Protein 1ZSW (pdb70)

CATH classification: 3.10.180.10 (+1 more: 3.10.180.10)

Foldseek 3Di:
DPDDCVPPDDQEPDPDFFPFFFEFEFEAQALLQVCCCVCALQQWDFQAWAADPVDLLWIKTWTAALFSFGQGIYIYTHDNPWDAKDDDALAFAEWEWEWADPVLVVVSVVSCVVVVWAKDPFDDDPRFTWIWTAGPRGAIYMYGHDNPDADVPFDHDPPTPDDRNNHGGGTFETEHEFQDPPQVVCCCCHQQNWAWPQDDPAWTKTHSDPPGRRHIYIYGYGDDDHMDDTHNGIQEIETEDADPVVQVVSVVSCVVVVWDKQPWDCPPQWIWIWTATPRRHIYIYTYSGDGSPPVHHSVCRNPDYDDDVVCVVCCVVSVVSDDDRDHD

Sequence (328 aa):
VDLGTENLYFQSNAMMYEEIKGHHHISMVTKNANEENNHFYKNVLGLRRVKMTVNQDDPSMYHLFFYGDKTGSPGTEELLSFFEIPLVGRTYRGTNAITRRIGLLVPSEEDDSLHYWKEERFEEKFDVKHSEMMTTTYANRPALQQFEDAEGLRLVLLVSNGEKVEHWETWEKSEVPAKHQIQGMGSVELTVRRRLDKMASTLTEIFGYTEVSRRNDQQEAIFQSIIKGEAFGEIVVKYLDGPTEKPGRGSIHHLAIRVKKNDAELAYWEEQVKQRRGFHHSSGIIDRFFYFKSLYFRESNGILFEIATDGPGFTVDGDVEHLGEKLDLPPFLEDQRAEIEANLAPIEEK

B-factor: mean 29.33, std 10.02, range [12.34, 70.83]

Radius of gyration: 19.53 Å; Cα contacts (8 Å, |Δi|>4): 822; chains: 1; bounding box: 59×55×46 Å

Organism: Bacillus cereus (strain ATCC 14579 / DSM 31 / CCUG 7414 / JCM 2152 / NBRC 15305 / NCIMB 9373 / NCTC 2599 / NRRL B-3711) (NCBI:txid226900)

Structure (mmCIF, N/CA/C/O backbone):
data_1ZSW
#
_entry.id   1ZSW
#
_cell.length_a   72.509
_cell.length_b   61.152
_cell.length_c   96.423
_cell.angle_alpha   90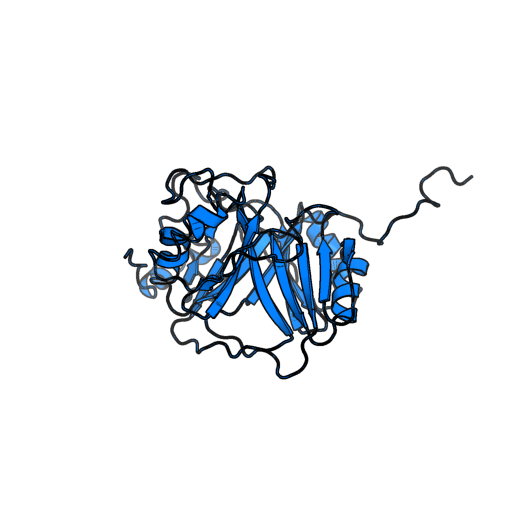.00
_cell.angle_beta   110.91
_cell.angle_gamma   90.00
#
_symmetry.space_group_name_H-M   'C 1 2 1'
#
loop_
_entity.id
_entity.type
_entity.pdbx_description
1 polymer 'Glyoxalase family protein'
2 non-polymer 'ZINC ION'
3 non-polymer BETA-MERCAPTOETHANOL
4 water water
#
loop_
_atom_site.group_PDB
_atom_site.id
_atom_site.type_symbol
_atom_site.label_atom_id
_atom_site.label_alt_id
_atom_site.label_comp_id
_atom_site.label_asym_id
_atom_site.label_entity_id
_atom_site.label_seq_id
_atom_site.pdbx_PDB_ins_code
_atom_site.Cartn_x
_atom_site.Cartn_y
_atom_site.Cartn_z
_atom_site.occupancy
_atom_site.B_iso_or_equiv
_atom_site.auth_seq_id
_atom_site.auth_comp_id
_atom_site.auth_asym_id
_atom_site.auth_atom_id
_atom_site.pdbx_PDB_model_num
ATOM 1 N N . VAL A 1 11 ? 26.837 10.417 41.901 1.00 54.31 -13 VAL A N 1
ATOM 2 C CA . VAL A 1 11 ? 27.496 11.472 41.077 1.00 54.74 -13 VAL A CA 1
ATOM 3 C C . VAL A 1 11 ? 26.450 12.420 40.487 1.00 54.26 -13 VAL A C 1
ATOM 4 O O . VAL A 1 11 ? 25.387 11.980 40.030 1.00 54.25 -13 VAL A O 1
ATOM 8 N N . ASP A 1 12 ? 26.764 13.716 40.504 1.00 54.12 -12 ASP A N 1
ATOM 9 C CA . ASP A 1 12 ? 25.927 14.725 39.854 1.00 54.16 -12 ASP A CA 1
ATOM 10 C C . ASP A 1 12 ? 26.154 14.722 38.347 1.00 53.21 -12 ASP A C 1
ATOM 11 O O . ASP A 1 12 ? 27.137 15.280 37.858 1.00 52.39 -12 ASP A O 1
ATOM 16 N N . LEU A 1 13 ? 25.218 14.109 37.625 1.00 52.70 -11 LEU A N 1
ATOM 17 C CA . LEU A 1 13 ? 25.356 13.859 36.189 1.00 53.25 -11 LEU A CA 1
ATOM 18 C C . LEU A 1 13 ? 24.527 14.786 35.313 1.00 53.58 -11 LEU A C 1
ATOM 19 O O . LEU A 1 13 ? 24.754 14.848 34.099 1.00 54.79 -11 LEU A O 1
ATOM 24 N N . GLY A 1 14 ? 23.567 15.481 35.921 1.00 53.21 -10 GLY A N 1
ATOM 25 C CA . GLY A 1 14 ? 22.609 16.292 35.181 1.00 52.61 -10 GLY A CA 1
ATOM 26 C C . GLY A 1 14 ? 22.919 17.775 35.138 1.00 53.13 -10 GLY A C 1
ATOM 27 O O . GLY A 1 14 ? 24.065 18.180 34.892 1.00 53.22 -10 GLY A O 1
ATOM 28 N N . THR A 1 15 ? 21.885 18.578 35.389 1.00 52.52 -9 THR A N 1
ATOM 29 C CA . THR A 1 15 ? 21.943 20.035 35.252 1.00 52.20 -9 THR A CA 1
ATOM 30 C C . THR A 1 15 ? 21.975 20.738 36.611 1.00 51.95 -9 THR A C 1
ATOM 31 O O . THR A 1 15 ? 21.619 21.921 36.720 1.00 51.37 -9 THR A O 1
ATOM 35 N N . GLU A 1 16 ? 22.409 20.009 37.638 1.00 50.93 -8 GLU A N 1
ATOM 36 C CA . GLU A 1 16 ? 22.462 20.536 39.004 1.00 49.72 -8 GLU A CA 1
ATOM 37 C C . GLU A 1 16 ? 23.229 21.865 39.079 1.00 47.84 -8 GLU A C 1
ATOM 38 O O . GLU A 1 16 ? 22.740 22.850 39.654 1.00 47.06 -8 GLU A O 1
ATOM 44 N N . ASN A 1 17 ? 24.417 21.898 38.480 1.00 44.48 -7 ASN A N 1
ATOM 45 C CA . ASN A 1 17 ? 25.308 23.044 38.654 1.00 41.96 -7 ASN A CA 1
ATOM 46 C C . ASN A 1 17 ? 25.185 24.116 37.578 1.00 37.77 -7 ASN A C 1
ATOM 47 O O . ASN A 1 17 ? 25.994 25.041 37.546 1.00 38.09 -7 ASN A O 1
ATOM 52 N N . LEU A 1 18 ? 24.186 24.018 36.701 1.00 34.09 -6 LEU A N 1
ATOM 53 C CA . LEU A 1 18 ? 24.111 25.002 35.597 1.00 30.59 -6 LEU A CA 1
ATOM 54 C C . LEU A 1 18 ? 23.503 26.325 36.036 1.00 30.58 -6 LEU A C 1
ATOM 55 O O . LEU A 1 18 ? 22.585 26.341 36.879 1.00 29.83 -6 LEU A O 1
ATOM 60 N N . TYR A 1 19 ? 23.994 27.407 35.442 1.00 28.24 -5 TYR A N 1
ATOM 61 C CA . TYR A 1 19 ? 23.500 28.765 35.697 1.00 30.08 -5 TYR A CA 1
ATOM 62 C C . TYR A 1 19 ? 22.309 29.122 34.812 1.00 29.97 -5 TYR A C 1
ATOM 63 O O . TYR A 1 19 ? 22.411 29.062 33.597 1.00 30.89 -5 TYR A O 1
ATOM 72 N N . PHE A 1 20 ? 21.213 29.535 35.456 1.00 32.49 -4 PHE A N 1
ATOM 73 C CA . PHE A 1 20 ? 20.055 30.178 34.799 1.00 33.58 -4 PHE A CA 1
ATOM 74 C C . PHE A 1 20 ? 19.856 31.574 35.444 1.00 34.14 -4 PHE A C 1
ATOM 75 O O . PHE A 1 20 ? 20.126 31.769 36.651 1.00 35.97 -4 PHE A O 1
ATOM 83 N N . GLN A 1 21 ? 19.333 32.538 34.686 1.00 37.13 -3 GLN A N 1
ATOM 84 C CA . GLN A 1 21 ? 19.135 33.908 35.216 1.00 36.16 -3 GLN A CA 1
ATOM 85 C C . GLN A 1 21 ? 17.942 34.060 36.150 1.00 36.01 -3 GLN A C 1
ATOM 86 O O . GLN A 1 21 ? 17.944 34.923 37.048 1.00 37.53 -3 GLN A O 1
ATOM 92 N N . SER A 1 22 ? 16.910 33.259 35.921 1.00 35.07 -2 SER A N 1
ATOM 93 C CA . SER A 1 22 ? 15.741 33.278 36.780 1.00 35.28 -2 SER A CA 1
ATOM 94 C C . SER A 1 22 ? 15.305 31.849 36.954 1.00 33.87 -2 SER A C 1
ATOM 95 O O . SER A 1 22 ? 15.771 30.941 36.239 1.00 33.05 -2 SER A O 1
ATOM 98 N N . ASN A 1 23 ? 14.397 31.662 37.890 1.00 32.72 -1 ASN A N 1
ATOM 99 C CA . ASN A 1 23 ? 13.772 30.387 38.080 1.00 34.86 -1 ASN A CA 1
ATOM 100 C C . ASN A 1 23 ? 12.650 30.155 37.085 1.00 31.11 -1 ASN A C 1
ATOM 101 O O . ASN A 1 23 ? 12.012 29.118 37.136 1.00 32.61 -1 ASN A O 1
ATOM 106 N N . ALA A 1 24 ? 12.445 31.073 36.137 1.00 29.73 0 ALA A N 1
ATOM 107 C CA . ALA A 1 24 ? 11.334 30.901 35.179 1.00 27.22 0 ALA A CA 1
ATOM 108 C C . ALA A 1 24 ? 11.432 29.609 34.395 1.00 28.70 0 ALA A C 1
ATOM 109 O O . ALA A 1 24 ? 12.479 29.325 33.803 1.00 29.96 0 ALA A O 1
ATOM 111 N N A MET A 1 25 ? 10.345 28.845 34.375 0.60 27.19 1 MET A N 1
ATOM 112 N N B MET A 1 25 ? 10.357 28.830 34.368 0.40 27.09 1 MET A N 1
ATOM 113 C CA A MET A 1 25 ? 10.309 27.534 33.727 0.60 28.40 1 MET A CA 1
ATOM 114 C CA B MET A 1 25 ? 10.398 27.528 33.700 0.40 26.64 1 MET A CA 1
ATOM 115 C C A MET A 1 25 ? 10.095 27.638 32.214 0.60 26.09 1 MET A C 1
ATOM 116 C C B MET A 1 25 ? 9.918 27.561 32.242 0.40 25.72 1 MET A C 1
ATOM 117 O O A MET A 1 25 ? 10.470 26.734 31.457 0.60 25.96 1 MET A O 1
ATOM 118 O O B MET A 1 25 ? 9.957 26.530 31.547 0.40 25.49 1 MET A O 1
ATOM 127 N N . TYR A 1 26 ? 9.473 28.740 31.785 1.00 23.36 2 TYR A N 1
ATOM 128 C CA . TYR A 1 26 ? 9.079 28.926 30.391 1.00 23.77 2 TYR A CA 1
ATOM 129 C C . TYR A 1 26 ? 9.448 30.304 29.921 1.00 22.46 2 TYR A C 1
ATOM 130 O O . TYR A 1 26 ? 9.529 31.244 30.733 1.00 23.46 2 TYR A O 1
ATOM 139 N N A GLU A 1 27 ? 9.687 30.435 28.615 0.70 22.80 3 GLU A N 1
ATOM 140 N N B GLU A 1 27 ? 9.665 30.425 28.613 0.30 22.78 3 GLU A N 1
ATOM 141 C CA A GLU A 1 27 ? 9.948 31.743 28.003 0.70 23.17 3 GLU A CA 1
ATOM 142 C CA B GLU A 1 27 ? 9.925 31.708 27.969 0.30 22.82 3 GLU A CA 1
ATOM 143 C C A GLU A 1 27 ? 8.619 32.457 27.832 0.70 21.29 3 GLU A C 1
ATOM 144 C C B GLU A 1 27 ? 8.614 32.446 27.738 0.30 21.74 3 GLU A C 1
ATOM 145 O O A GLU A 1 27 ? 7.555 31.828 27.810 0.70 22.27 3 GLU A O 1
ATOM 146 O O B GLU A 1 27 ? 7.557 31.824 27.578 0.30 22.12 3 GLU A O 1
ATOM 157 N N . ILE A 1 28 ? 8.683 33.771 27.714 1.00 22.41 4 ILE A N 1
ATOM 158 C CA . ILE A 1 28 ? 7.532 34.587 27.334 1.00 19.79 4 ILE A CA 1
ATOM 159 C C . ILE A 1 28 ? 7.873 35.180 25.981 1.00 20.24 4 ILE A C 1
ATOM 160 O O . ILE A 1 28 ? 8.798 35.983 25.873 1.00 18.89 4 ILE A O 1
ATOM 165 N N . LYS A 1 29 ? 7.119 34.823 24.950 1.00 18.44 5 LYS A N 1
ATOM 166 C CA . LYS A 1 29 ? 7.483 35.225 23.588 1.00 18.58 5 LYS A CA 1
ATOM 167 C C . LYS A 1 29 ? 7.351 36.699 23.282 1.00 19.34 5 LYS A C 1
ATOM 168 O O . LYS A 1 29 ? 8.007 37.185 22.370 1.00 22.49 5 LYS A O 1
ATOM 174 N N . GLY A 1 30 ? 6.490 37.396 24.010 1.00 17.86 6 GLY A N 1
ATOM 175 C CA . GLY A 1 30 ? 6.222 38.798 23.669 1.00 18.67 6 GLY A CA 1
ATOM 176 C C . GLY A 1 30 ? 4.882 39.264 24.223 1.00 17.30 6 GLY A C 1
ATOM 177 O O . GLY A 1 30 ? 4.172 38.524 24.920 1.00 19.78 6 GLY A O 1
ATOM 178 N N . HIS A 1 31 ? 4.561 40.502 23.904 1.00 16.03 7 HIS A N 1
ATOM 179 C CA . HIS A 1 31 ? 3.230 41.034 24.212 1.00 15.66 7 HIS A CA 1
ATOM 180 C C . HIS A 1 31 ? 2.162 40.275 23.438 1.00 15.61 7 HIS A C 1
ATOM 181 O O . HIS A 1 31 ? 2.358 39.876 22.273 1.00 14.91 7 HIS A O 1
ATOM 188 N N . HIS A 1 32 ? 0.983 40.183 24.066 1.00 14.88 8 HIS A N 1
ATOM 189 C CA . HIS A 1 32 ? -0.199 39.544 23.443 1.00 16.31 8 HIS A CA 1
ATOM 190 C C . HIS A 1 32 ? -1.143 40.591 22.863 1.00 17.40 8 HIS A C 1
ATOM 191 O O . HIS A 1 32 ? -1.476 40.559 21.680 1.00 17.92 8 HIS A O 1
ATOM 198 N N . HIS A 1 33 ? -1.560 41.534 23.703 1.00 16.06 9 HIS A N 1
ATOM 199 C CA . HIS A 1 33 ? -2.386 42.648 23.251 1.00 16.24 9 HIS A CA 1
ATOM 200 C C . HIS A 1 33 ? -2.324 43.719 24.279 1.00 15.13 9 HIS A C 1
ATOM 201 O O . HIS A 1 33 ? -1.742 43.514 25.361 1.00 15.37 9 HIS A O 1
ATOM 208 N N . ILE A 1 34 ? -2.910 44.869 23.952 1.00 15.05 10 ILE A N 1
ATOM 209 C CA . ILE A 1 34 ? -2.971 45.971 24.914 1.00 13.97 10 ILE A CA 1
ATOM 210 C C . ILE A 1 34 ? -4.339 46.601 24.751 1.00 14.08 10 ILE A C 1
ATOM 211 O O . ILE A 1 34 ? -4.818 46.675 23.619 1.00 15.82 10 ILE A O 1
ATOM 216 N N . SER A 1 35 ? -4.960 46.952 25.866 1.00 14.40 11 SER A N 1
ATOM 217 C CA . SER A 1 35 ? -6.367 47.404 25.872 1.00 16.01 11 SER A CA 1
ATOM 218 C C . SER A 1 35 ? -6.508 48.780 26.488 1.00 14.37 11 SER A C 1
ATOM 219 O O . SER A 1 35 ? -5.876 49.033 27.494 1.00 14.81 11 SER A O 1
ATOM 222 N N . MET A 1 36 ? -7.393 49.588 25.891 1.00 14.92 12 MET A N 1
ATOM 223 C CA . MET A 1 36 ? -7.523 51.042 26.146 1.00 15.35 12 MET A CA 1
ATOM 224 C C . MET A 1 36 ? -8.984 51.418 26.247 1.00 18.65 12 MET A C 1
ATOM 225 O O . MET A 1 36 ? -9.886 50.627 25.952 1.00 17.68 12 MET A O 1
ATOM 230 N N . VAL A 1 37 ? -9.228 52.644 26.703 1.00 18.00 13 VAL A N 1
ATOM 231 C CA . VAL A 1 37 ? -10.569 53.207 26.773 1.00 17.69 13 VAL A CA 1
ATOM 232 C C . VAL A 1 37 ? -10.691 54.341 25.765 1.00 19.97 13 VAL A C 1
ATOM 233 O O . VAL A 1 37 ? -9.812 55.211 25.708 1.00 20.66 13 VAL A O 1
ATOM 237 N N . THR A 1 38 ? -11.776 54.300 24.976 1.00 19.22 14 THR A N 1
ATOM 238 C CA . THR A 1 38 ? -12.153 55.374 24.026 1.00 20.40 14 THR A CA 1
ATOM 239 C C . THR A 1 38 ? -13.522 55.921 24.401 1.00 19.49 14 THR A C 1
ATOM 240 O O . THR A 1 38 ? -14.363 55.209 24.937 1.00 20.78 14 THR A O 1
ATOM 244 N N . LYS A 1 39 ? -13.735 57.211 24.110 1.00 20.68 15 LYS A N 1
ATOM 245 C CA . LYS A 1 39 ? -15.045 57.809 24.343 1.00 22.19 15 LYS A CA 1
ATOM 246 C C . LYS A 1 39 ? -15.972 57.634 23.138 1.00 24.17 15 LYS A C 1
ATOM 247 O O . LYS A 1 39 ? -17.213 57.731 23.277 1.00 26.08 15 LYS A O 1
ATOM 253 N N . ASN A 1 40 ? -15.402 57.399 21.950 1.00 25.72 16 ASN A N 1
ATOM 254 C CA . ASN A 1 40 ? -16.178 57.473 20.704 1.00 25.13 16 ASN A CA 1
ATOM 255 C C . ASN A 1 40 ? -15.697 56.452 19.698 1.00 25.59 16 ASN A C 1
ATOM 256 O O . ASN A 1 40 ? -14.649 56.616 19.129 1.00 24.05 16 ASN A O 1
ATOM 261 N N . ALA A 1 41 ? -16.473 55.388 19.497 1.00 24.15 17 ALA A N 1
ATOM 262 C CA . ALA A 1 41 ? -16.098 54.313 18.585 1.00 26.53 17 ALA A CA 1
ATOM 263 C C . ALA A 1 41 ? -15.965 54.763 17.139 1.00 26.28 17 ALA A C 1
ATOM 264 O O . ALA A 1 41 ? -15.077 54.284 16.450 1.00 25.50 17 ALA A O 1
ATOM 266 N N . ASN A 1 42 ? -16.840 55.655 16.672 1.00 28.36 18 ASN A N 1
ATOM 267 C CA . ASN A 1 42 ? -16.725 56.148 15.285 1.00 27.76 18 ASN A CA 1
ATOM 268 C C . ASN A 1 42 ? -15.364 56.790 15.011 1.00 26.62 18 ASN A C 1
ATOM 269 O O . ASN A 1 42 ? -14.717 56.476 14.014 1.00 27.48 18 ASN A O 1
ATOM 274 N N A GLU A 1 43 ? -14.909 57.650 15.919 0.70 24.92 19 GLU A N 1
ATOM 275 N N B GLU A 1 43 ? -14.948 57.693 15.895 0.30 25.14 19 GLU A N 1
ATOM 276 C CA A GLU A 1 43 ? -13.630 58.351 15.749 0.70 25.30 19 GLU A CA 1
ATOM 277 C CA B GLU A 1 43 ? -13.651 58.345 15.777 0.30 24.34 19 GLU A CA 1
ATOM 278 C C A GLU A 1 43 ? -12.455 57.391 15.974 0.70 23.35 19 GLU A C 1
ATOM 279 C C B GLU A 1 43 ? -12.553 57.284 15.869 0.30 22.89 19 GLU A C 1
ATOM 280 O O A GLU A 1 43 ? -11.418 57.488 15.316 0.70 23.86 19 GLU A O 1
ATOM 281 O O B GLU A 1 43 ? -11.680 57.197 15.015 0.30 21.18 19 GLU A O 1
ATOM 292 N N . ASN A 1 44 ? -12.653 56.446 16.893 1.00 23.13 20 ASN A N 1
ATOM 293 C CA . ASN A 1 44 ? -11.630 55.450 17.193 1.00 21.92 20 ASN A CA 1
ATOM 294 C C . ASN A 1 44 ? -11.404 54.534 16.001 1.00 21.60 20 ASN A C 1
ATOM 295 O O . ASN A 1 44 ? -10.279 54.323 15.567 1.00 20.94 20 ASN A O 1
ATOM 300 N N . ASN A 1 45 ? -12.508 54.058 15.418 1.00 22.69 21 ASN A N 1
ATOM 301 C CA . ASN A 1 45 ? -12.460 53.253 14.212 1.00 23.41 21 ASN A CA 1
ATOM 302 C C . ASN A 1 45 ? -11.788 53.995 13.055 1.00 22.36 21 ASN A C 1
ATOM 303 O O . ASN A 1 45 ? -10.951 53.427 12.382 1.00 21.81 21 ASN A O 1
ATOM 308 N N . HIS A 1 46 ? -12.124 55.270 12.872 1.00 23.22 22 HIS A N 1
ATOM 309 C CA . HIS A 1 46 ? -11.517 56.001 11.793 1.00 25.95 22 HIS A CA 1
ATOM 310 C C . HIS A 1 46 ? -9.998 56.061 12.001 1.00 24.29 22 HIS A C 1
ATOM 311 O O . HIS A 1 46 ? -9.224 55.793 11.088 1.00 24.83 22 HIS A O 1
ATOM 318 N N . PHE A 1 47 ? -9.557 56.349 13.218 1.00 21.83 23 PHE A N 1
ATOM 319 C CA . PHE A 1 47 ? -8.129 56.490 13.427 1.00 21.51 23 PHE A CA 1
ATOM 320 C C . PHE A 1 47 ? -7.344 55.206 13.260 1.00 21.20 23 PHE A C 1
ATOM 321 O O . PHE A 1 47 ? -6.320 55.178 12.540 1.00 21.27 23 PHE A O 1
ATOM 329 N N . TYR A 1 48 ? -7.809 54.122 13.908 1.00 19.77 24 TYR A N 1
ATOM 330 C CA . TYR A 1 48 ? -6.987 52.891 13.927 1.00 18.40 24 TYR A CA 1
ATOM 331 C C . TYR A 1 48 ? -7.068 52.099 12.628 1.00 18.49 24 TYR A C 1
ATOM 332 O O . TYR A 1 48 ? -6.108 51.462 12.219 1.00 19.16 24 TYR A O 1
ATOM 341 N N . LYS A 1 49 ? -8.209 52.177 11.961 1.00 20.45 25 LYS A N 1
ATOM 342 C CA . LYS A 1 49 ? -8.393 51.470 10.696 1.00 22.26 25 LYS A CA 1
ATOM 343 C C . LYS A 1 49 ? -8.024 52.357 9.519 1.00 23.36 25 LYS A C 1
ATOM 344 O O . LYS A 1 49 ? -7.154 52.012 8.749 1.00 24.12 25 LYS A O 1
ATOM 350 N N . ASN A 1 50 ? -8.647 53.519 9.399 1.00 23.27 26 ASN A N 1
ATOM 351 C CA . ASN A 1 50 ? -8.397 54.341 8.200 1.00 27.25 26 ASN A CA 1
ATOM 352 C C . ASN A 1 50 ? -7.058 55.065 8.202 1.00 27.62 26 ASN A C 1
ATOM 353 O O . ASN A 1 50 ? -6.369 55.077 7.186 1.00 31.36 26 ASN A O 1
ATOM 358 N N . VAL A 1 51 ? -6.664 55.627 9.342 1.00 24.48 27 VAL A N 1
ATOM 359 C CA . VAL A 1 51 ? -5.412 56.407 9.372 1.00 24.53 27 VAL A CA 1
ATOM 360 C C . VAL A 1 51 ? -4.232 55.477 9.579 1.00 23.67 27 VAL A C 1
ATOM 361 O O . VAL A 1 51 ? -3.269 55.481 8.819 1.00 23.76 27 VAL A O 1
ATOM 365 N N . LEU A 1 52 ? -4.300 54.628 10.604 1.00 21.70 28 LEU A N 1
ATOM 366 C CA . LEU A 1 52 ? -3.185 53.720 10.882 1.00 20.69 28 LEU A CA 1
ATOM 367 C C . LEU A 1 52 ? -3.132 52.450 10.009 1.00 19.00 28 LEU A C 1
ATOM 368 O O . LEU A 1 52 ? -2.127 51.719 9.973 1.00 19.61 28 LEU A O 1
ATOM 373 N N . GLY A 1 53 ? -4.243 52.189 9.313 1.00 21.95 29 GLY A N 1
ATOM 374 C CA . GLY A 1 53 ? -4.269 51.105 8.345 1.00 21.12 29 GLY A CA 1
ATOM 375 C C . GLY A 1 53 ? -4.421 49.703 8.906 1.00 19.53 29 GLY A C 1
ATOM 376 O O . GLY A 1 53 ? -4.157 48.742 8.193 1.00 22.82 29 GLY A O 1
ATOM 377 N N . LEU A 1 54 ? -4.735 49.585 10.209 1.00 19.23 30 LEU A N 1
ATOM 378 C CA . LEU A 1 54 ? -4.842 48.277 10.857 1.00 17.10 30 LEU A CA 1
ATOM 379 C C . LEU A 1 54 ? -6.181 47.670 10.445 1.00 19.35 30 LEU A C 1
ATOM 380 O O . LEU A 1 54 ? -7.103 48.409 10.064 1.00 22.13 30 LEU A O 1
ATOM 385 N N . ARG A 1 55 ? -6.260 46.339 10.532 1.00 17.42 31 ARG A N 1
ATOM 386 C CA . ARG A 1 55 ? -7.560 45.680 10.298 1.00 18.09 31 ARG A CA 1
ATOM 387 C C . ARG A 1 55 ? -8.416 45.706 11.546 1.00 20.40 31 ARG A C 1
ATOM 388 O O . ARG A 1 55 ? -7.902 45.430 12.624 1.00 20.16 31 ARG A O 1
ATOM 396 N N . ARG A 1 56 ? -9.712 46.011 11.411 1.00 20.13 32 ARG A N 1
ATOM 397 C CA . ARG A 1 56 ? -10.605 45.809 12.552 1.00 19.56 32 ARG A CA 1
ATOM 398 C C . ARG A 1 56 ? -10.919 44.341 12.573 1.00 23.14 32 ARG A C 1
ATOM 399 O O . ARG A 1 56 ? -11.670 43.859 11.719 1.00 26.25 32 ARG A O 1
ATOM 407 N N . VAL A 1 57 ? -10.299 43.622 13.499 1.00 23.06 33 VAL A N 1
ATOM 408 C CA . VAL A 1 57 ? -10.357 42.153 13.485 1.00 24.18 33 VAL A CA 1
ATOM 409 C C . VAL A 1 57 ? -11.541 41.630 14.277 1.00 26.11 33 VAL A C 1
ATOM 410 O O . VAL A 1 57 ? -11.911 40.473 14.117 1.00 26.73 33 VAL A O 1
ATOM 414 N N . LYS A 1 58 ? -12.107 42.453 15.157 1.00 23.79 34 LYS A N 1
ATOM 415 C CA . LYS A 1 58 ? -13.272 42.028 15.932 1.00 25.01 34 LYS A CA 1
ATOM 416 C C . LYS A 1 58 ? -14.055 43.209 16.441 1.00 25.50 34 LYS A C 1
ATOM 417 O O . LYS A 1 58 ? -13.500 44.176 16.995 1.00 24.70 34 LYS A O 1
ATOM 423 N N . MET A 1 59 ? -15.354 43.156 16.211 1.00 23.30 35 MET A N 1
ATOM 424 C CA . MET A 1 59 ? -16.275 44.147 16.705 1.00 23.28 35 MET A CA 1
ATOM 425 C C . MET A 1 59 ? -17.177 43.363 17.627 1.00 24.78 35 MET A C 1
ATOM 426 O O . MET A 1 59 ? -17.993 42.557 17.157 1.00 23.90 35 MET A O 1
ATOM 431 N N . THR A 1 60 ? -17.021 43.584 18.924 1.00 22.97 36 THR A N 1
ATOM 432 C CA . THR A 1 60 ? -17.814 42.807 19.927 1.00 24.78 36 THR A CA 1
ATOM 433 C C . THR A 1 60 ? -18.198 43.707 21.090 1.00 25.91 36 THR A C 1
ATOM 434 O O . THR A 1 60 ? -18.255 44.947 20.931 1.00 25.45 36 THR A O 1
ATOM 438 N N . VAL A 1 61 ? -18.534 43.091 22.232 1.00 26.34 37 VAL A N 1
ATOM 439 C CA . VAL A 1 61 ? -18.890 43.815 23.460 1.00 27.20 37 VAL A CA 1
ATOM 440 C C . VAL A 1 61 ? -18.026 43.318 24.603 1.00 27.39 37 VAL A C 1
ATOM 441 O O . VAL A 1 61 ? -17.439 42.229 24.523 1.00 28.50 37 VAL A O 1
ATOM 445 N N . ASN A 1 62 ? -17.888 44.157 25.625 1.00 28.36 38 ASN A N 1
ATOM 446 C CA . ASN A 1 62 ? -17.167 43.816 26.852 1.00 29.02 38 ASN A CA 1
ATOM 447 C C . ASN A 1 62 ? -17.888 42.627 27.457 1.00 31.62 38 ASN A C 1
ATOM 448 O O . ASN A 1 62 ? -19.086 42.710 27.723 1.00 30.03 38 ASN A O 1
ATOM 453 N N . GLN A 1 63 ? -17.171 41.513 27.606 1.00 33.49 39 GLN A N 1
ATOM 454 C CA . GLN A 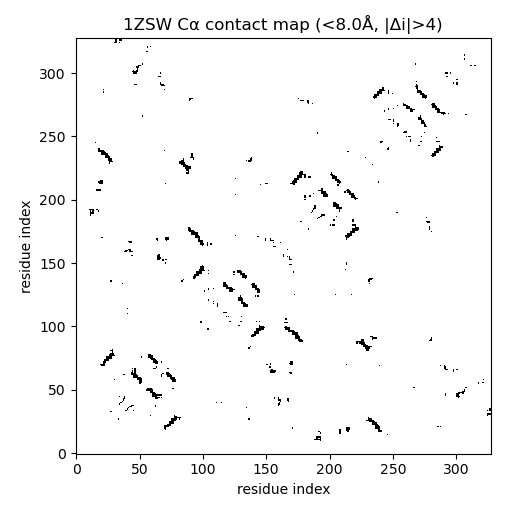1 63 ? -17.797 40.271 28.074 1.00 37.74 39 GLN A CA 1
ATOM 455 C C . GLN A 1 63 ? -18.320 40.429 29.495 1.00 39.37 39 GLN A C 1
ATOM 456 O O . GLN A 1 63 ? -19.260 39.742 29.880 1.00 41.51 39 GLN A O 1
ATOM 462 N N . ASP A 1 64 ? -17.717 41.355 30.245 1.00 39.07 40 ASP A N 1
ATOM 463 C CA . ASP A 1 64 ? -18.115 41.653 31.628 1.00 40.46 40 ASP A CA 1
ATOM 464 C C . ASP A 1 64 ? -19.212 42.734 31.690 1.00 40.50 40 ASP A C 1
ATOM 465 O O . ASP A 1 64 ? -19.739 43.025 32.769 1.00 40.12 40 ASP A O 1
ATOM 470 N N . ASP A 1 65 ? -19.540 43.322 30.534 1.00 39.31 41 ASP A N 1
ATOM 471 C CA . ASP A 1 65 ? -20.575 44.371 30.414 1.00 38.77 41 ASP A CA 1
ATOM 472 C C . ASP A 1 65 ? -21.025 44.530 28.952 1.00 39.43 41 ASP A C 1
ATOM 473 O O . ASP A 1 65 ? -20.513 45.384 28.223 1.00 38.55 41 ASP A O 1
ATOM 478 N N . PRO A 1 66 ? -21.960 43.680 28.506 1.00 39.68 42 PRO A N 1
ATOM 479 C CA . PRO A 1 66 ? -22.477 43.649 27.136 1.00 39.42 42 PRO A CA 1
ATOM 480 C C . PRO A 1 66 ? -23.069 44.955 26.576 1.00 39.35 42 PRO A C 1
ATOM 481 O O . PRO A 1 66 ? -23.449 44.986 25.404 1.00 38.76 42 PRO A O 1
ATOM 485 N N . SER A 1 67 ? -23.134 46.020 27.381 1.00 38.54 43 SER A N 1
ATOM 486 C CA . SER A 1 67 ? -23.648 47.310 26.892 1.00 37.76 43 SER A CA 1
ATOM 487 C C . SER A 1 67 ? -22.550 48.176 26.239 1.00 35.76 43 SER A C 1
ATOM 488 O O . SER A 1 67 ? -22.835 49.218 25.615 1.00 35.23 43 SER A O 1
ATOM 491 N N . MET A 1 68 ? -21.303 47.718 26.362 1.00 32.89 44 MET A N 1
ATOM 492 C CA . MET A 1 68 ? -20.149 48.491 25.960 1.00 29.28 44 MET A CA 1
ATOM 493 C C . MET A 1 68 ? -19.470 47.842 24.763 1.00 26.88 44 MET A C 1
ATOM 494 O O . MET A 1 68 ? -19.145 46.674 24.845 1.00 24.60 44 MET A O 1
ATOM 499 N N . TYR A 1 69 ? -19.220 48.599 23.677 1.00 24.55 45 TYR A N 1
ATOM 500 C CA . TYR A 1 69 ? -18.423 48.072 22.559 1.00 22.43 45 TYR A CA 1
ATOM 501 C C . TYR A 1 69 ? -17.013 47.745 23.018 1.00 22.15 45 TYR A C 1
ATOM 502 O O . TYR A 1 69 ? -16.435 48.440 23.868 1.00 23.69 45 TYR A O 1
ATOM 511 N N . HIS A 1 70 ? -16.471 46.686 22.434 1.00 20.13 46 HIS A N 1
ATOM 512 C CA . HIS A 1 70 ? -15.083 46.313 22.561 1.00 20.46 46 HIS A CA 1
ATOM 513 C C . HIS A 1 70 ? -14.581 46.064 21.129 1.00 21.37 46 HIS A C 1
ATOM 514 O O . HIS A 1 70 ? -15.022 45.147 20.442 1.00 20.58 46 HIS A O 1
ATOM 521 N N . LEU A 1 71 ? -13.676 46.921 20.645 1.00 20.29 47 LEU A N 1
ATOM 522 C CA . LEU A 1 71 ? -13.185 46.837 19.281 1.00 19.71 47 LEU A CA 1
ATOM 523 C C . LEU A 1 71 ? -11.706 46.435 19.241 1.00 20.41 47 LEU A C 1
ATOM 524 O O . LEU A 1 71 ? -10.892 46.965 20.026 1.00 20.35 47 LEU A O 1
ATOM 529 N N A PHE A 1 72 ? -11.350 45.415 18.444 0.60 18.70 48 PHE A N 1
ATOM 530 N N B PHE A 1 72 ? -11.364 45.617 18.247 0.40 18.26 48 PHE A N 1
ATOM 531 C CA A PHE A 1 72 ? -9.938 45.023 18.314 0.60 18.94 48 PHE A CA 1
ATOM 532 C CA B PHE A 1 72 ? -10.069 44.978 18.185 0.40 17.92 48 PHE A CA 1
ATOM 533 C C A PHE A 1 72 ? -9.486 45.406 16.921 0.60 18.68 48 PHE A C 1
ATOM 534 C C B PHE A 1 72 ? -9.403 45.234 16.847 0.40 17.06 48 PHE A C 1
ATOM 535 O O A PHE A 1 72 ? -10.250 45.304 15.929 0.60 17.24 48 PHE A O 1
ATOM 536 O O B PHE A 1 72 ? -9.950 44.891 15.802 0.40 16.00 48 PHE A O 1
ATOM 551 N N . TYR A 1 73 ? -8.239 45.884 16.868 1.00 17.40 49 TYR A N 1
ATOM 552 C CA . TYR A 1 73 ? -7.489 46.136 15.623 1.00 17.89 49 TYR A CA 1
ATOM 553 C C . TYR A 1 73 ? -6.185 45.351 15.653 1.00 18.17 49 TYR A C 1
ATOM 554 O O . TYR A 1 73 ? -5.589 45.135 16.715 1.00 19.06 49 TYR A O 1
ATOM 563 N N . GLY A 1 74 ? -5.697 44.960 14.490 1.00 16.29 50 GLY A N 1
ATOM 564 C CA . GLY A 1 74 ? -4.433 44.257 14.417 1.00 17.07 50 GLY A CA 1
ATOM 565 C C . GLY A 1 74 ? -4.081 43.938 12.996 1.00 17.88 50 GLY A C 1
ATOM 566 O O . GLY A 1 74 ? -4.434 44.668 12.093 1.00 19.33 50 GLY A O 1
ATOM 567 N N . ASP A 1 75 ? -3.383 42.831 12.837 1.00 17.73 51 ASP A N 1
ATOM 568 C CA . ASP A 1 75 ? -2.920 42.393 11.526 1.00 18.68 51 ASP A CA 1
ATOM 569 C C . ASP A 1 75 ? -4.035 41.605 10.833 1.00 20.07 51 ASP A C 1
ATOM 570 O O . ASP A 1 75 ? -5.172 41.638 11.266 1.00 20.68 51 ASP A O 1
ATOM 575 N N . LYS A 1 76 ? -3.676 40.894 9.769 1.00 21.00 52 LYS A N 1
ATOM 576 C CA . LYS A 1 76 ? -4.694 40.169 8.965 1.00 22.00 52 LYS A CA 1
ATOM 577 C C . LYS A 1 76 ? -5.643 39.321 9.819 1.00 23.89 52 LYS A C 1
ATOM 578 O O . LYS A 1 76 ? -6.855 39.310 9.577 1.00 23.84 52 LYS A O 1
ATOM 584 N N . THR A 1 77 ? -5.107 38.634 10.822 1.00 25.53 53 THR A N 1
ATOM 585 C CA . THR A 1 77 ? -5.930 37.752 11.674 1.00 27.06 53 THR A CA 1
ATOM 586 C C . THR A 1 77 ? -6.045 38.223 13.129 1.00 27.26 53 THR A C 1
ATOM 587 O O . THR A 1 77 ? -6.597 37.534 13.997 1.00 29.27 53 THR A O 1
ATOM 591 N N . GLY A 1 78 ? -5.481 39.382 13.423 1.00 25.68 54 GLY A N 1
ATOM 592 C CA . GLY A 1 78 ? -5.499 39.833 14.802 1.00 23.51 54 GLY A CA 1
ATOM 593 C C . GLY A 1 78 ? -4.592 38.958 15.636 1.00 24.02 54 GLY A C 1
ATOM 594 O O . GLY A 1 78 ? -4.899 38.669 16.803 1.00 26.50 54 GLY A O 1
ATOM 595 N N . SER A 1 79 ? -3.446 38.568 15.087 1.00 21.65 55 SER A N 1
ATOM 596 C CA . SER A 1 79 ? -2.591 37.593 15.782 1.00 21.67 55 SER A CA 1
ATOM 597 C C . SER A 1 79 ? -1.974 38.184 17.067 1.00 22.38 55 SER A C 1
ATOM 598 O O . SER A 1 79 ? -1.861 39.413 17.174 1.00 21.30 55 SER A O 1
ATOM 601 N N . PRO A 1 80 ? -1.639 37.329 18.045 1.00 21.38 56 PRO A N 1
ATOM 602 C CA . PRO A 1 80 ? -0.999 37.789 19.275 1.00 19.70 56 PRO A CA 1
ATOM 603 C C . PRO A 1 80 ? 0.196 38.675 18.960 1.00 20.16 56 PRO A C 1
ATOM 604 O O . PRO A 1 80 ? 1.049 38.338 18.101 1.00 19.88 56 PRO A O 1
ATOM 608 N N . GLY A 1 81 ? 0.271 39.789 19.676 1.00 17.44 57 GLY A N 1
ATOM 609 C CA . GLY A 1 81 ? 1.364 40.720 19.375 1.00 16.68 57 GLY A CA 1
ATOM 610 C C . GLY A 1 81 ? 0.943 41.906 18.508 1.00 20.68 57 GLY A C 1
ATOM 611 O O . GLY A 1 81 ? 1.681 42.905 18.420 1.00 20.91 57 GLY A O 1
ATOM 612 N N . THR A 1 82 ? -0.223 41.833 17.872 1.00 18.61 58 THR A N 1
ATOM 613 C CA . THR A 1 82 ? -0.624 42.879 16.950 1.00 17.04 58 THR A CA 1
ATOM 614 C C . THR A 1 82 ? -1.870 43.621 17.418 1.00 17.48 58 THR A C 1
ATOM 615 O O . THR A 1 82 ? -2.234 44.649 16.840 1.00 19.82 58 THR A O 1
ATOM 619 N N A GLU A 1 83 ? -2.494 43.114 18.493 0.60 18.19 59 GLU A N 1
ATOM 620 N N B GLU A 1 83 ? -2.530 43.087 18.466 0.40 17.95 59 GLU A N 1
ATOM 621 C CA A GLU A 1 83 ? -3.833 43.493 18.869 0.60 18.94 59 GLU A CA 1
ATOM 622 C CA B GLU A 1 83 ? -3.871 43.512 18.879 0.40 18.13 59 GLU A CA 1
ATOM 623 C C A GLU A 1 83 ? -3.853 44.716 19.780 0.60 17.00 59 GLU A C 1
ATOM 624 C C B GLU A 1 83 ? -3.892 44.721 19.813 0.40 16.90 59 GLU A C 1
ATOM 625 O O A GLU A 1 83 ? -3.303 44.651 20.894 0.60 16.09 59 GLU A O 1
ATOM 626 O O B GLU A 1 83 ? -3.403 44.656 20.950 0.40 15.86 59 GLU A O 1
ATOM 637 N N . LEU A 1 84 ? -4.510 45.793 19.319 1.00 16.68 60 LEU A N 1
ATOM 638 C CA A LEU A 1 84 ? -4.868 46.944 20.162 0.70 17.99 60 LEU A CA 1
ATOM 639 C CA B LEU A 1 84 ? -4.885 46.973 20.095 0.30 17.25 60 LEU A CA 1
ATOM 640 C C . LEU A 1 84 ? -6.373 46.901 20.295 1.00 17.78 60 LEU A C 1
ATOM 641 O O . LEU A 1 84 ? -7.083 46.856 19.297 1.00 20.61 60 LEU A O 1
ATOM 650 N N . SER A 1 85 ? -6.855 46.889 21.524 1.00 17.04 61 SER A N 1
ATOM 651 C CA . SER A 1 85 ? -8.313 46.857 21.687 1.00 16.89 61 SER A CA 1
ATOM 652 C C . SER A 1 85 ? -8.778 48.050 22.520 1.00 18.62 61 SER A C 1
ATOM 653 O O . SER A 1 85 ? -7.992 48.618 23.307 1.00 17.89 61 SER A O 1
ATOM 656 N N . PHE A 1 86 ? -10.031 48.456 22.302 1.00 16.59 62 PHE A N 1
ATOM 657 C CA . PHE A 1 86 ? -10.600 49.635 22.937 1.00 16.10 62 PHE A CA 1
ATOM 658 C C . PHE A 1 86 ? -12.000 49.336 23.418 1.00 19.05 62 PHE A C 1
ATOM 659 O O . PHE A 1 86 ? -12.779 48.757 22.665 1.00 19.21 62 PHE A O 1
ATOM 667 N N . PHE A 1 87 ? -12.296 49.737 24.652 1.00 18.32 63 PHE A N 1
ATOM 668 C CA . PHE A 1 87 ? -13.667 49.694 25.212 1.00 19.42 63 PHE A CA 1
ATOM 669 C C . PHE A 1 87 ? -14.212 51.077 24.979 1.00 21.29 63 PHE A C 1
ATOM 670 O O . PHE A 1 87 ? -13.570 52.059 25.356 1.00 20.06 63 PHE A O 1
ATOM 678 N N . GLU A 1 88 ? -15.394 51.165 24.372 1.00 21.30 64 GLU A N 1
ATOM 679 C CA . GLU A 1 88 ? -16.010 52.470 24.166 1.00 22.08 64 GLU A CA 1
ATOM 680 C C . GLU A 1 88 ? -16.866 52.791 25.368 1.00 20.79 64 GLU A C 1
ATOM 681 O O . GLU A 1 88 ? -17.799 52.053 25.675 1.00 21.84 64 GLU A O 1
ATOM 687 N N . ILE A 1 89 ? -16.587 53.918 26.016 1.00 20.06 65 ILE A N 1
ATOM 688 C CA . ILE A 1 89 ? -17.340 54.323 27.208 1.00 22.51 65 ILE A CA 1
ATOM 689 C C . ILE A 1 89 ? -17.760 55.764 26.936 1.00 22.27 65 ILE A C 1
ATOM 690 O O . ILE A 1 89 ? -17.028 56.678 27.238 1.00 22.57 65 ILE A O 1
ATOM 695 N N . PRO A 1 90 ? -18.925 55.954 26.286 1.00 25.25 66 PRO A N 1
ATOM 696 C CA . PRO A 1 90 ? -19.358 57.277 25.810 1.00 26.77 66 PRO A CA 1
ATOM 697 C C . PRO A 1 90 ? -19.342 58.447 26.802 1.00 28.04 66 PRO A C 1
ATOM 698 O O . PRO A 1 90 ? -19.117 59.582 26.367 1.00 29.32 66 PRO A O 1
ATOM 702 N N . LEU A 1 91 ? -19.561 58.200 28.086 1.00 26.66 67 LEU A N 1
ATOM 703 C CA . LEU A 1 91 ? -19.569 59.302 29.078 1.00 26.84 67 LEU A CA 1
ATOM 704 C C . LEU A 1 91 ? -18.269 59.472 29.847 1.00 26.52 67 LEU A C 1
ATOM 705 O O . LEU A 1 91 ? -18.193 60.268 30.779 1.00 27.88 67 LEU A O 1
ATOM 710 N N . VAL A 1 92 ? -17.246 58.718 29.458 1.00 25.64 68 VAL A N 1
ATOM 711 C CA . VAL A 1 92 ? -15.956 58.853 30.127 1.00 24.41 68 VAL A CA 1
ATOM 712 C C . VAL A 1 92 ? -15.365 60.249 30.010 1.00 24.52 68 VAL A C 1
ATOM 713 O O . VAL A 1 92 ? -15.562 60.914 29.005 1.00 24.52 68 VAL A O 1
ATOM 717 N N . GLY A 1 93 ? -14.627 60.669 31.047 1.00 26.35 69 GLY A N 1
ATOM 718 C CA . GLY A 1 93 ? -13.911 61.948 31.053 1.00 26.77 69 GLY A CA 1
ATOM 719 C C . GLY A 1 93 ? -12.503 61.875 30.469 1.00 28.36 69 GLY A C 1
ATOM 720 O O . GLY A 1 93 ? -12.098 60.852 29.858 1.00 26.10 69 GLY A O 1
ATOM 721 N N . ARG A 1 94 ? -11.753 62.961 30.608 1.00 26.00 70 ARG A N 1
ATOM 722 C CA . ARG A 1 94 ? -10.405 63.009 30.086 1.00 27.55 70 ARG A CA 1
ATOM 723 C C . ARG A 1 94 ? -9.509 62.203 31.018 1.00 24.56 70 ARG A C 1
ATOM 724 O O . ARG A 1 94 ? -9.865 61.928 32.169 1.00 24.65 70 ARG A O 1
ATOM 732 N N . THR A 1 95 ? -8.359 61.794 30.489 1.00 23.66 71 THR A N 1
ATOM 733 C CA . THR A 1 95 ? -7.264 61.276 31.307 1.00 22.27 71 THR A CA 1
ATOM 734 C C . THR A 1 95 ? -6.465 62.442 31.872 1.00 23.66 71 THR A C 1
ATOM 735 O O . THR A 1 95 ? -6.079 63.369 31.134 1.00 27.18 71 THR A O 1
ATOM 739 N N . TYR A 1 96 ? -6.213 62.379 33.171 1.00 24.09 72 TYR A N 1
ATOM 740 C CA . TYR A 1 96 ? -5.221 63.252 33.792 1.00 24.38 72 TYR A CA 1
ATOM 741 C C . TYR A 1 96 ? -3.929 62.455 33.889 1.00 22.31 72 TYR A C 1
ATOM 742 O O . TYR A 1 96 ? -3.866 61.490 34.653 1.00 22.29 72 TYR A O 1
ATOM 751 N N . ARG A 1 97 ? -2.915 62.853 33.116 1.00 21.55 73 ARG A N 1
ATOM 752 C CA . ARG A 1 97 ? -1.627 62.153 33.107 1.00 21.35 73 ARG A CA 1
ATOM 753 C C . ARG A 1 97 ? -0.960 62.110 34.472 1.00 22.97 73 ARG A C 1
ATOM 754 O O . ARG A 1 97 ? -1.176 62.978 35.328 1.00 22.96 73 ARG A O 1
ATOM 762 N N . GLY A 1 98 ? -0.176 61.066 34.687 1.00 20.00 74 GLY A N 1
ATOM 763 C CA . GLY A 1 98 ? 0.605 60.959 35.909 1.00 20.92 74 GLY A CA 1
ATOM 764 C C . GLY A 1 98 ? 1.337 59.638 35.941 1.00 21.04 74 GLY A C 1
ATOM 765 O O . GLY A 1 98 ? 1.612 59.062 34.881 1.00 21.75 74 GLY A O 1
ATOM 766 N N . THR A 1 99 ? 1.661 59.180 37.138 1.00 19.03 75 THR A N 1
ATOM 767 C CA . THR A 1 99 ? 2.483 57.987 37.297 1.00 17.73 75 THR A CA 1
ATOM 768 C C . THR A 1 99 ? 1.611 56.775 37.628 1.00 17.46 75 THR A C 1
ATOM 769 O O . THR A 1 99 ? 0.382 56.849 37.635 1.00 18.69 75 THR A O 1
ATOM 773 N N . ASN A 1 100 ? 2.274 55.642 37.871 1.00 16.34 76 ASN A N 1
ATOM 774 C CA . ASN A 1 100 ? 1.602 54.348 38.061 1.00 18.04 76 ASN A CA 1
ATOM 775 C C . ASN A 1 100 ? 0.566 54.038 36.991 1.00 17.27 76 ASN A C 1
ATOM 776 O O . ASN A 1 100 ? -0.610 53.770 37.258 1.00 19.05 76 ASN A O 1
ATOM 781 N N . ALA A 1 101 ? 1.052 54.072 35.772 1.00 16.43 77 ALA A N 1
ATOM 782 C CA . ALA A 1 101 ? 0.184 53.839 34.600 1.00 15.75 77 ALA A CA 1
ATOM 783 C C . ALA A 1 101 ? 1.015 53.302 33.443 1.00 16.69 77 ALA A C 1
ATOM 784 O O . ALA A 1 101 ? 2.234 53.498 33.370 1.00 17.20 77 ALA A O 1
ATOM 786 N N . ILE A 1 102 ? 0.378 52.515 32.581 1.00 15.90 78 ILE A N 1
ATOM 787 C CA . ILE A 1 102 ? 0.974 52.160 31.270 1.00 14.32 78 ILE A CA 1
ATOM 788 C C . ILE A 1 102 ? 0.803 53.404 30.418 1.00 15.47 78 ILE A C 1
ATOM 789 O O . ILE A 1 102 ? -0.309 53.932 30.292 1.00 15.91 78 ILE A O 1
ATOM 794 N N . THR A 1 103 ? 1.898 53.897 29.823 1.00 16.53 79 THR A N 1
ATOM 795 C CA . THR A 1 103 ? 1.867 55.250 29.254 1.00 16.47 79 THR A CA 1
ATOM 796 C C . THR A 1 103 ? 2.192 55.396 27.759 1.00 18.24 79 THR A C 1
ATOM 797 O O . THR A 1 103 ? 1.972 56.465 27.220 1.00 18.89 79 THR A O 1
ATOM 801 N N . ARG A 1 104 ? 2.721 54.370 27.088 1.00 16.78 80 ARG A N 1
ATOM 802 C CA A ARG A 1 104 ? 3.048 54.518 25.644 0.60 16.82 80 ARG A CA 1
ATOM 803 C CA B ARG A 1 104 ? 2.993 54.519 25.644 0.40 16.39 80 ARG A CA 1
ATOM 804 C C . ARG A 1 104 ? 3.028 53.176 24.960 1.00 16.86 80 ARG A C 1
ATOM 805 O O . ARG A 1 104 ? 3.540 52.178 25.524 1.00 17.16 80 ARG A O 1
ATOM 820 N N . ILE A 1 105 ? 2.461 53.147 23.743 1.00 16.20 81 ILE A N 1
ATOM 821 C CA . ILE A 1 105 ? 2.437 51.944 22.932 1.00 15.76 81 ILE A CA 1
ATOM 822 C C . ILE A 1 105 ? 3.409 52.075 21.772 1.00 15.12 81 ILE A C 1
ATOM 823 O O . ILE A 1 105 ? 3.219 52.925 20.913 1.00 17.22 81 ILE A O 1
ATOM 828 N N . GLY A 1 106 ? 4.426 51.221 21.754 1.00 15.72 82 GLY A N 1
ATOM 829 C CA . GLY A 1 106 ? 5.368 51.147 20.634 1.00 16.07 82 GLY A CA 1
ATOM 830 C C . GLY A 1 106 ? 4.831 50.237 19.535 1.00 17.09 82 GLY A C 1
ATOM 831 O O . GLY A 1 106 ? 4.339 49.144 19.820 1.00 18.04 82 GLY A O 1
ATOM 832 N N . LEU A 1 107 ? 4.947 50.666 18.283 1.00 17.99 83 LEU A N 1
ATOM 833 C CA . LEU A 1 107 ? 4.434 49.875 17.134 1.00 17.56 83 LEU A CA 1
ATOM 834 C C . LEU A 1 107 ? 5.576 49.762 16.123 1.00 20.48 83 LEU A C 1
ATOM 835 O O . LEU A 1 107 ? 6.154 50.793 15.733 1.00 21.36 83 LEU A O 1
ATOM 840 N N . LEU A 1 108 ? 5.912 48.541 15.724 1.00 18.12 84 LEU A N 1
ATOM 841 C CA . LEU A 1 108 ? 7.051 48.323 14.807 1.00 18.31 84 LEU A CA 1
ATOM 842 C C . LEU A 1 108 ? 6.644 48.617 13.364 1.00 20.95 84 LEU A C 1
ATOM 843 O O . LEU A 1 108 ? 5.561 48.241 12.934 1.00 20.99 84 LEU A O 1
ATOM 848 N N . VAL A 1 109 ? 7.529 49.317 12.641 1.00 19.75 85 VAL A N 1
ATOM 849 C CA . VAL A 1 109 ? 7.422 49.496 11.185 1.00 21.43 85 VAL A CA 1
ATOM 850 C C . VAL A 1 109 ? 8.724 49.046 10.563 1.00 23.35 85 VAL A C 1
ATOM 851 O O . VAL A 1 109 ? 9.749 49.028 11.228 1.00 23.26 85 VAL A O 1
ATOM 855 N N . PRO A 1 110 ? 8.684 48.592 9.295 1.00 24.02 86 PRO A N 1
ATOM 856 C CA . PRO A 1 110 ? 9.874 47.917 8.767 1.00 24.10 86 PRO A CA 1
ATOM 857 C C . PRO A 1 110 ? 11.158 48.748 8.624 1.00 25.21 86 PRO A C 1
ATOM 858 O O . PRO A 1 110 ? 12.211 48.221 8.888 1.00 28.04 86 PRO A O 1
ATOM 862 N N . SER A 1 111 ? 11.073 50.003 8.231 1.00 24.96 87 SER A N 1
ATOM 863 C CA . SER A 1 111 ? 12.302 50.742 7.880 1.00 26.82 87 SER A CA 1
ATOM 864 C C . SER A 1 111 ? 12.257 52.228 8.181 1.00 25.49 87 SER A C 1
ATOM 865 O O . SER A 1 111 ? 11.197 52.802 8.466 1.00 25.55 87 SER A O 1
ATOM 868 N N A GLU A 1 112 ? 13.434 52.877 8.191 0.70 26.87 88 GLU A N 1
ATOM 869 N N B GLU A 1 112 ? 13.391 52.899 7.954 0.30 24.97 88 GLU A N 1
ATOM 870 C CA A GLU A 1 112 ? 13.470 54.319 8.445 0.70 28.96 88 GLU A CA 1
ATOM 871 C CA B GLU A 1 112 ? 13.403 54.359 7.896 0.30 24.61 88 GLU A CA 1
ATOM 872 C C A GLU A 1 112 ? 12.664 55.039 7.363 0.70 27.60 88 GLU A C 1
ATOM 873 C C B GLU A 1 112 ? 12.455 54.928 6.822 0.30 24.17 88 GLU A C 1
ATOM 874 O O A GLU A 1 112 ? 12.055 56.079 7.589 0.70 28.37 88 GLU A O 1
ATOM 875 O O B GLU A 1 112 ? 11.714 55.871 7.095 0.30 21.34 88 GLU A O 1
ATOM 886 N N A ASP A 1 113 ? 12.635 54.432 6.171 0.60 29.03 89 ASP A N 1
ATOM 887 N N B ASP A 1 113 ? 12.464 54.362 5.611 0.40 24.94 89 ASP A N 1
ATOM 888 C CA A ASP A 1 113 ? 11.790 54.884 5.063 0.60 29.13 89 ASP A CA 1
ATOM 889 C CA B ASP A 1 113 ? 11.525 54.827 4.600 0.40 27.35 89 ASP A CA 1
ATOM 890 C C A ASP A 1 113 ? 10.302 54.913 5.437 0.60 27.11 89 ASP A C 1
ATOM 891 C C B ASP A 1 113 ? 10.096 54.780 5.148 0.40 26.26 89 ASP A C 1
ATOM 892 O O A ASP A 1 113 ? 9.630 55.903 5.194 0.60 25.36 89 ASP A O 1
ATOM 893 O O B ASP A 1 113 ? 9.264 55.615 4.783 0.40 26.91 89 ASP A O 1
ATOM 902 N N . SER A 1 114 ? 9.806 53.830 6.047 1.00 27.31 90 SER A N 1
ATOM 903 C CA . SER A 1 114 ? 8.453 53.781 6.623 1.00 26.31 90 SER A CA 1
ATOM 904 C C . SER A 1 114 ? 8.211 54.941 7.580 1.00 23.84 90 SER A C 1
ATOM 905 O O . SER A 1 114 ? 7.129 55.537 7.586 1.00 24.20 90 SER A O 1
ATOM 908 N N . LEU A 1 115 ? 9.200 55.300 8.405 1.00 25.05 91 LEU A N 1
ATOM 909 C CA . LEU A 1 115 ? 9.019 56.513 9.214 1.00 25.04 91 LEU A CA 1
ATOM 910 C C . LEU A 1 115 ? 8.725 57.771 8.391 1.00 25.14 91 LEU A C 1
ATOM 911 O O . LEU A 1 115 ? 7.904 58.606 8.776 1.00 24.41 91 LEU A O 1
ATOM 916 N N . HIS A 1 116 ? 9.369 57.894 7.239 1.00 27.29 92 HIS A N 1
ATOM 917 C CA . HIS A 1 116 ? 9.125 59.040 6.366 1.00 29.25 92 HIS A CA 1
ATOM 918 C C . HIS A 1 116 ? 7.744 58.980 5.747 1.00 27.85 92 HIS A C 1
ATOM 919 O O . HIS A 1 116 ? 7.045 59.996 5.689 1.00 28.11 92 HIS A O 1
ATOM 926 N N . TYR A 1 117 ? 7.334 57.771 5.338 1.00 26.31 93 TYR A N 1
ATOM 927 C CA . TYR A 1 117 ? 5.973 57.547 4.882 1.00 26.50 93 TYR A CA 1
ATOM 928 C C . TYR A 1 117 ? 4.948 57.988 5.937 1.00 24.19 93 TYR A C 1
ATOM 929 O O . TYR A 1 117 ? 3.985 58.717 5.665 1.00 24.70 93 TYR A O 1
ATOM 938 N N . TRP A 1 118 ? 5.163 57.538 7.177 1.00 24.14 94 TRP A N 1
ATOM 939 C CA . TRP A 1 118 ? 4.286 57.892 8.283 1.00 24.18 94 TRP A CA 1
ATOM 940 C C . TRP A 1 118 ? 4.239 59.355 8.668 1.00 23.12 94 TRP A C 1
ATOM 941 O O . TRP A 1 118 ? 3.171 59.906 8.944 1.00 24.59 94 TRP A O 1
ATOM 952 N N . LYS A 1 119 ? 5.402 60.012 8.651 1.00 26.14 95 LYS A N 1
ATOM 953 C CA . LYS A 1 119 ? 5.442 61.446 8.890 1.00 28.58 95 LYS A CA 1
ATOM 954 C C . LYS A 1 119 ? 4.549 62.176 7.887 1.00 28.39 95 LYS A C 1
ATOM 955 O O . LYS A 1 119 ? 3.737 63.008 8.285 1.00 28.46 95 LYS A O 1
ATOM 961 N N A GLU A 1 120 ? 4.676 61.870 6.593 0.50 28.95 96 GLU A N 1
ATOM 962 N N B GLU A 1 120 ? 4.699 61.828 6.605 0.50 28.92 96 GLU A N 1
ATOM 963 C CA A GLU A 1 120 ? 3.797 62.532 5.609 0.50 30.20 96 GLU A CA 1
ATOM 964 C CA B GLU A 1 120 ? 3.878 62.406 5.535 0.50 30.68 96 GLU A CA 1
ATOM 965 C C A GLU A 1 120 ? 2.322 62.213 5.841 0.50 29.32 96 GLU A C 1
ATOM 966 C C B GLU A 1 120 ? 2.379 62.181 5.773 0.50 29.36 96 GLU A C 1
ATOM 967 O O A GLU A 1 120 ? 1.466 63.103 5.786 0.50 29.42 96 GLU A O 1
ATOM 968 O O B GLU A 1 120 ? 1.571 63.104 5.667 0.50 30.13 96 GLU A O 1
ATOM 979 N N . ARG A 1 121 ? 2.024 60.948 6.138 1.00 29.68 97 ARG A N 1
ATOM 980 C CA . ARG A 1 121 ? 0.642 60.552 6.389 1.00 26.88 97 ARG A CA 1
ATOM 981 C C . ARG A 1 121 ? 0.024 61.267 7.598 1.00 27.47 97 ARG A C 1
ATOM 982 O O . ARG A 1 121 ? -1.131 61.671 7.574 1.00 27.43 97 ARG A O 1
ATOM 990 N N . PHE A 1 122 ? 0.813 61.420 8.660 1.00 27.65 98 PHE A N 1
ATOM 991 C CA . PHE A 1 122 ? 0.373 62.129 9.841 1.00 26.91 98 PHE A CA 1
ATOM 992 C C . PHE A 1 122 ? 0.113 63.611 9.534 1.00 27.91 98 PHE A C 1
ATOM 993 O O . PHE A 1 122 ? -0.835 64.201 10.070 1.00 28.61 98 PHE A O 1
ATOM 1001 N N A GLU A 1 123 ? 0.954 64.200 8.682 0.70 30.31 99 GLU A N 1
ATOM 1002 N N B GLU A 1 123 ? 0.943 64.205 8.678 0.30 29.82 99 GLU A N 1
ATOM 1003 C CA A GLU A 1 123 ? 0.751 65.587 8.248 0.70 32.94 99 GLU A CA 1
ATOM 1004 C CA B GLU A 1 123 ? 0.733 65.597 8.276 0.30 31.66 99 GLU A CA 1
ATOM 1005 C C A GLU A 1 123 ? -0.596 65.672 7.534 0.70 33.31 99 GLU A C 1
ATOM 1006 C C B GLU A 1 123 ? -0.532 65.756 7.436 0.30 32.38 99 GLU A C 1
ATOM 1007 O O A GLU A 1 123 ? -1.456 66.489 7.881 0.70 34.66 99 GLU A O 1
ATOM 1008 O O B GLU A 1 123 ? -1.258 66.740 7.588 0.30 33.23 99 GLU A O 1
ATOM 1019 N N . LYS A 1 124 ? -0.790 64.778 6.566 1.00 32.90 100 LYS A N 1
ATOM 1020 C CA . LYS A 1 124 ? -2.012 64.727 5.775 1.00 33.97 100 LYS A CA 1
ATOM 1021 C C . LYS A 1 124 ? -3.283 64.593 6.630 1.00 34.29 100 LYS A C 1
ATOM 1022 O O . LYS A 1 124 ? -4.298 65.241 6.377 1.00 33.78 100 LYS A O 1
ATOM 1028 N N . PHE A 1 125 ? -3.222 63.756 7.658 1.00 32.70 101 PHE A N 1
ATOM 1029 C CA . PHE A 1 125 ? -4.384 63.511 8.480 1.00 31.38 101 PHE A CA 1
ATOM 1030 C C . PHE A 1 125 ? -4.462 64.331 9.764 1.00 32.45 101 PHE A C 1
ATOM 1031 O O . PHE A 1 125 ? -5.341 64.091 10.602 1.00 32.54 101 PHE A O 1
ATOM 1039 N N . ASP A 1 126 ? -3.569 65.317 9.897 1.00 31.23 102 ASP A N 1
ATOM 1040 C CA . ASP A 1 126 ? -3.533 66.195 11.064 1.00 32.57 102 ASP A CA 1
ATOM 1041 C C . ASP A 1 126 ? -3.389 65.442 12.389 1.00 30.40 102 ASP A C 1
ATOM 1042 O O . ASP A 1 126 ? -3.983 65.813 13.411 1.00 31.84 102 ASP A O 1
ATOM 1047 N N . VAL A 1 127 ? -2.579 64.398 12.351 1.00 29.37 103 VAL A N 1
ATOM 1048 C CA . VAL A 1 127 ? -2.238 63.650 13.542 1.00 26.09 103 VAL A CA 1
ATOM 1049 C C . VAL A 1 127 ? -1.096 64.351 14.253 1.00 25.87 103 VAL A C 1
ATOM 1050 O O . VAL A 1 127 ? -0.074 64.677 13.631 1.00 28.77 103 VAL A O 1
ATOM 1054 N N . LYS A 1 128 ? -1.251 64.536 15.559 1.00 26.26 104 LYS A N 1
ATOM 1055 C CA . LYS A 1 128 ? -0.162 65.023 16.404 1.00 25.67 104 LYS A CA 1
ATOM 1056 C C . LYS A 1 128 ? 1.040 64.094 16.346 1.00 25.76 104 LYS A C 1
ATOM 1057 O O . LYS A 1 128 ? 0.913 62.887 16.572 1.00 23.84 104 LYS A O 1
ATOM 1063 N N . HIS A 1 129 ? 2.219 64.624 16.022 1.00 23.25 105 HIS A N 1
ATOM 1064 C CA . HIS A 1 129 ? 3.403 63.775 15.875 1.00 23.50 105 HIS A CA 1
ATOM 1065 C C . HIS A 1 129 ? 4.669 64.573 16.076 1.00 25.99 105 HIS A C 1
ATOM 1066 O O . HIS A 1 129 ? 4.663 65.804 15.928 1.00 30.24 105 HIS A O 1
ATOM 1073 N N . SER A 1 130 ? 5.730 63.850 16.404 1.00 27.98 106 SER A N 1
ATOM 1074 C CA . SER A 1 130 ? 7.043 64.403 16.712 1.00 29.45 106 SER A CA 1
ATOM 1075 C C . SER A 1 130 ? 7.838 64.557 15.430 1.00 30.03 106 SER A C 1
ATOM 1076 O O . SER A 1 130 ? 7.333 64.308 14.329 1.00 29.67 106 SER A O 1
ATOM 1079 N N . GLU A 1 131 ? 9.081 65.029 15.546 1.00 29.69 107 GLU A N 1
ATOM 1080 C CA . GLU A 1 131 ? 9.994 64.869 14.445 1.00 28.76 107 GLU A CA 1
ATOM 1081 C C . GLU A 1 131 ? 10.696 63.538 14.614 1.00 27.67 107 GLU A C 1
ATOM 1082 O O . GLU A 1 131 ? 10.533 62.869 15.648 1.00 27.33 107 GLU A O 1
ATOM 1088 N N . MET A 1 132 ? 11.492 63.152 13.627 1.00 28.83 108 MET A N 1
ATOM 1089 C CA A MET A 1 132 ? 12.261 61.922 13.697 0.50 28.97 108 MET A CA 1
ATOM 1090 C CA B MET A 1 132 ? 12.240 61.912 13.719 0.50 28.79 108 MET A CA 1
ATOM 1091 C C . MET A 1 132 ? 13.119 61.880 14.955 0.50 27.45 108 MET A C 1
ATOM 1092 O O . MET A 1 132 ? 13.816 62.831 15.274 1.00 27.78 108 MET A O 1
ATOM 1101 N N . THR A 1 133 ? 13.070 60.778 15.671 1.00 26.38 109 THR A N 1
ATOM 1102 C CA . THR A 1 133 ? 13.757 60.712 16.974 1.00 25.37 109 THR A CA 1
ATOM 1103 C C . THR A 1 133 ? 14.299 59.304 17.258 1.00 24.43 109 THR A C 1
ATOM 1104 O O . THR A 1 133 ? 14.467 58.496 16.335 1.00 25.16 109 THR A O 1
ATOM 1108 N N A THR A 1 134 ? 14.551 59.038 18.532 0.60 23.88 110 THR A N 1
ATOM 1109 N N B THR A 1 134 ? 14.646 59.032 18.518 0.40 23.91 110 THR A N 1
ATOM 1110 C CA A THR A 1 134 ? 15.073 57.776 18.988 0.60 24.15 110 THR A CA 1
ATOM 1111 C CA B THR A 1 134 ? 15.037 57.683 18.934 0.40 23.89 110 THR A CA 1
ATOM 1112 C C A THR A 1 134 ? 14.127 57.405 20.132 0.60 24.00 110 THR A C 1
ATOM 1113 C C B THR A 1 134 ? 14.371 57.304 20.247 0.40 23.43 110 THR A C 1
ATOM 1114 O O A THR A 1 134 ? 13.648 58.291 20.841 0.60 24.37 110 THR A O 1
ATOM 1115 O O B THR A 1 134 ? 14.377 58.056 21.225 0.40 23.16 110 THR A O 1
ATOM 1122 N N . TYR A 1 135 ? 13.781 56.124 20.246 1.00 23.14 111 TYR A N 1
ATOM 1123 C CA . TYR A 1 135 ? 13.036 55.659 21.414 1.00 23.00 111 TYR A CA 1
ATOM 1124 C C . TYR A 1 135 ? 13.522 54.271 21.750 1.00 22.18 111 TYR A C 1
ATOM 1125 O O . TYR A 1 135 ? 13.544 53.416 20.895 1.00 22.30 111 TYR A O 1
ATOM 1134 N N . ALA A 1 136 ? 13.957 54.062 22.997 1.00 22.34 112 ALA A N 1
ATOM 1135 C CA . ALA A 1 136 ? 14.543 52.799 23.423 1.00 24.53 112 ALA A CA 1
ATOM 1136 C C . ALA A 1 136 ? 15.556 52.234 22.428 1.00 24.87 112 ALA A C 1
ATOM 1137 O O . ALA A 1 136 ? 15.510 51.054 22.045 1.00 25.37 112 ALA A O 1
ATOM 1139 N N . ASN A 1 137 ? 16.451 53.118 21.970 1.00 26.95 113 ASN A N 1
ATOM 1140 C CA . ASN A 1 137 ? 17.550 52.734 21.096 1.00 27.20 113 ASN A CA 1
ATOM 1141 C C . ASN A 1 137 ? 17.173 52.335 19.668 1.00 27.47 113 ASN A C 1
ATOM 1142 O O . ASN A 1 137 ? 17.950 51.686 18.978 1.00 30.33 113 ASN A O 1
ATOM 1147 N N . ARG A 1 138 ? 15.990 52.756 19.227 1.00 25.29 114 ARG A N 1
ATOM 1148 C CA . ARG A 1 138 ? 15.547 52.523 17.864 1.00 24.20 114 ARG A CA 1
ATOM 1149 C C . ARG A 1 138 ? 15.121 53.824 17.216 1.00 23.19 114 ARG A C 1
ATOM 1150 O O . ARG A 1 138 ? 14.550 54.688 17.875 1.00 23.49 114 ARG A O 1
ATOM 1158 N N . PRO A 1 139 ? 15.364 53.987 15.885 1.00 24.79 115 PRO A N 1
ATOM 1159 C CA . PRO A 1 139 ? 14.792 55.139 15.213 1.00 24.84 115 PRO A CA 1
ATOM 1160 C C . PRO A 1 139 ? 13.274 55.136 15.367 1.00 24.38 115 PRO A C 1
ATOM 1161 O O . PRO A 1 139 ? 12.667 54.082 15.310 1.00 25.46 115 PRO A O 1
ATOM 1165 N N . ALA A 1 140 ? 12.692 56.296 15.591 1.00 23.44 116 ALA A N 1
ATOM 1166 C CA . ALA A 1 140 ? 11.300 56.391 16.036 1.00 24.21 116 ALA A CA 1
ATOM 1167 C C . ALA A 1 140 ? 10.583 57.661 15.596 1.00 24.90 116 ALA A C 1
ATOM 1168 O O . ALA A 1 140 ? 11.227 58.694 15.276 1.00 25.28 116 ALA A O 1
ATOM 1170 N N . LEU A 1 141 ? 9.246 57.612 15.625 1.00 21.14 117 LEU A N 1
ATOM 1171 C CA . LEU A 1 141 ? 8.411 58.772 15.427 1.00 22.72 117 LEU A CA 1
ATOM 1172 C C . LEU A 1 141 ? 7.276 58.704 16.404 1.00 23.58 117 LEU A C 1
ATOM 1173 O O . LEU A 1 141 ? 6.466 57.767 16.337 1.00 22.46 117 LEU A O 1
ATOM 1178 N N . GLN A 1 142 ? 7.242 59.644 17.335 1.00 22.10 118 GLN A N 1
ATOM 1179 C CA A GLN A 1 142 ? 6.181 59.675 18.334 0.60 21.54 118 GLN A CA 1
ATOM 1180 C CA B GLN A 1 142 ? 6.192 59.689 18.339 0.40 21.93 118 GLN A CA 1
ATOM 1181 C C . GLN A 1 142 ? 4.915 60.291 17.784 1.00 21.89 118 GLN A C 1
ATOM 1182 O O . GLN A 1 142 ? 4.948 61.204 16.968 1.00 23.36 118 GLN A O 1
ATOM 1193 N N . PHE A 1 143 ? 3.761 59.789 18.212 1.00 20.58 119 PHE A N 1
ATOM 1194 C CA . PHE A 1 143 ? 2.506 60.426 17.827 1.00 20.27 119 PHE A CA 1
ATOM 1195 C C . PHE A 1 143 ? 1.410 60.178 18.881 1.00 21.87 119 PHE A C 1
ATOM 1196 O O . PHE A 1 143 ? 1.632 59.434 19.834 1.00 22.15 119 PHE A O 1
ATOM 1204 N N . GLU A 1 144 ? 0.284 60.860 18.759 1.00 20.91 120 GLU A N 1
ATOM 1205 C CA . GLU A 1 144 ? -0.847 60.700 19.680 1.00 23.89 120 GLU A CA 1
ATOM 1206 C C . GLU A 1 144 ? -2.144 60.632 18.913 1.00 24.35 120 GLU A C 1
ATOM 1207 O O . GLU A 1 144 ? -2.292 61.274 17.863 1.00 25.38 120 GLU A O 1
ATOM 1213 N N . ASP A 1 145 ? -3.116 59.899 19.443 1.00 23.53 121 ASP A N 1
ATOM 1214 C CA . ASP A 1 145 ? -4.451 60.017 18.913 1.00 24.59 121 ASP A CA 1
ATOM 1215 C C . ASP A 1 145 ? -5.158 61.232 19.504 1.00 24.83 121 ASP A C 1
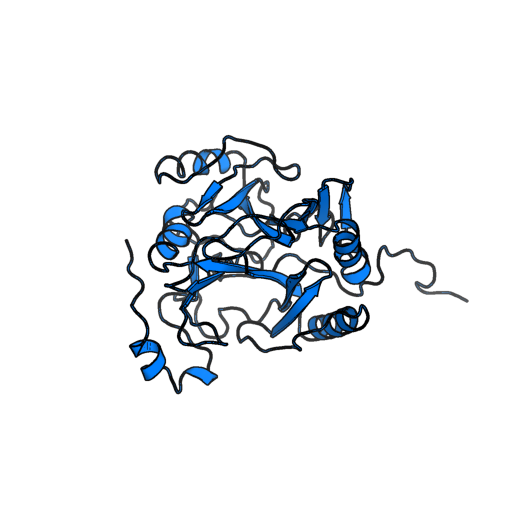ATOM 1216 O O . ASP A 1 145 ? -4.596 61.943 20.366 1.00 27.23 121 ASP A O 1
ATOM 1221 N N . ALA A 1 146 ? -6.374 61.486 19.051 1.00 25.70 122 ALA A N 1
ATOM 1222 C CA . ALA A 1 146 ? -7.123 62.671 19.490 1.00 25.79 122 ALA A CA 1
ATOM 1223 C C . ALA A 1 146 ? -7.516 62.671 20.974 1.00 28.64 122 ALA A C 1
ATOM 1224 O O . ALA A 1 146 ? -7.901 63.713 21.526 1.00 27.51 122 ALA A O 1
ATOM 1226 N N . GLU A 1 147 ? -7.431 61.496 21.613 1.00 23.69 123 GLU A N 1
ATOM 1227 C CA . GLU A 1 147 ? -7.825 61.304 23.009 1.00 24.51 123 GLU A CA 1
ATOM 1228 C C . GLU A 1 147 ? -6.640 61.382 23.975 1.00 22.76 123 GLU A C 1
ATOM 1229 O O . GLU A 1 147 ? -6.789 61.159 25.194 1.00 25.26 123 GLU A O 1
ATOM 1235 N N . GLY A 1 148 ? -5.458 61.639 23.425 1.00 22.17 124 GLY A N 1
ATOM 1236 C CA . GLY A 1 148 ? -4.271 61.788 24.245 1.00 23.10 124 GLY A CA 1
ATOM 1237 C C . GLY A 1 148 ? -3.513 60.492 24.474 1.00 22.18 124 GLY A C 1
ATOM 1238 O O . GLY A 1 148 ? -2.606 60.453 25.291 1.00 22.28 124 GLY A O 1
ATOM 1239 N N . LEU A 1 149 ? -3.909 59.427 23.778 1.00 20.82 125 LEU A N 1
ATOM 1240 C CA . LEU A 1 149 ? -3.111 58.199 23.837 1.00 19.11 125 LEU A CA 1
ATOM 1241 C C . LEU A 1 149 ? -1.789 58.404 23.130 1.00 20.24 125 LEU A C 1
ATOM 1242 O O . LEU A 1 149 ? -1.760 58.843 21.970 1.00 20.30 125 LEU A O 1
ATOM 1247 N N . ARG A 1 150 ? -0.696 58.031 23.806 1.00 19.54 126 ARG A N 1
ATOM 1248 C CA . ARG A 1 150 ? 0.634 58.206 23.266 1.00 17.64 126 ARG A CA 1
ATOM 1249 C C . ARG A 1 150 ? 1.127 56.929 22.645 1.00 18.07 126 ARG A C 1
ATOM 1250 O O . ARG A 1 150 ? 1.087 55.861 23.303 1.00 17.07 126 ARG A O 1
ATOM 1258 N N . LEU A 1 151 ? 1.549 57.040 21.373 1.00 17.43 127 LEU A N 1
ATOM 1259 C CA . LEU A 1 151 ? 2.147 55.950 20.613 1.00 16.69 127 LEU A CA 1
ATOM 1260 C C . LEU A 1 151 ? 3.483 56.314 19.982 1.00 17.63 127 LEU A C 1
ATOM 1261 O O . LEU A 1 151 ? 3.844 57.495 19.925 1.00 19.82 127 LEU A O 1
ATOM 1266 N N . VAL A 1 152 ? 4.257 55.324 19.602 1.00 16.18 128 VAL A N 1
ATOM 1267 C CA . VAL A 1 152 ? 5.533 55.604 18.952 1.00 18.01 128 VAL A CA 1
ATOM 1268 C C . VAL A 1 152 ? 5.822 54.548 17.898 1.00 19.72 128 VAL A C 1
ATOM 1269 O O . VAL A 1 152 ? 5.750 53.338 18.174 1.00 20.04 128 VAL A O 1
ATOM 1273 N N . LEU A 1 153 ? 6.111 55.005 16.675 1.00 17.82 129 LEU A N 1
ATOM 1274 C CA . LEU A 1 153 ? 6.545 54.096 15.644 1.00 20.23 129 LEU A CA 1
ATOM 1275 C C . LEU A 1 153 ? 8.037 53.802 15.781 1.00 20.91 129 LEU A C 1
ATOM 1276 O O . LEU A 1 153 ? 8.840 54.731 16.039 1.00 22.45 129 LEU A O 1
ATOM 1281 N N . LEU A 1 154 ? 8.404 52.547 15.642 1.00 19.61 130 LEU A N 1
ATOM 1282 C CA . LEU A 1 154 ? 9.772 52.095 15.935 1.00 19.73 130 LEU A CA 1
ATOM 1283 C C . LEU A 1 154 ? 10.296 51.241 14.785 1.00 21.94 130 LEU A C 1
ATOM 1284 O O . LEU A 1 154 ? 9.617 50.329 14.302 1.00 19.81 130 LEU A O 1
ATOM 1289 N N . VAL A 1 155 ? 11.506 51.509 14.334 1.00 22.38 131 VAL A N 1
ATOM 1290 C CA . VAL A 1 155 ? 12.033 50.749 13.218 1.00 24.43 131 VAL A CA 1
ATOM 1291 C C . VAL A 1 155 ? 12.485 49.379 13.599 1.00 27.66 131 VAL A C 1
ATOM 1292 O O . VAL A 1 155 ? 13.313 49.210 14.493 1.00 29.12 131 VAL A O 1
ATOM 1296 N N . SER A 1 156 ? 11.937 48.399 12.875 1.00 29.73 132 SER A N 1
ATOM 1297 C CA . SER A 1 156 ? 12.175 46.993 13.124 1.00 31.83 132 SER A CA 1
ATOM 1298 C C . SER A 1 156 ? 13.281 46.384 12.274 1.00 34.61 132 SER A C 1
ATOM 1299 O O . SER A 1 156 ? 13.815 45.348 12.635 1.00 35.48 132 SER A O 1
ATOM 1302 N N . ASN A 1 157 ? 13.600 47.017 11.143 1.00 36.56 133 ASN A N 1
ATOM 1303 C CA . ASN A 1 157 ? 14.482 46.411 10.140 1.00 37.64 133 ASN A CA 1
ATOM 1304 C C . ASN A 1 157 ? 13.835 45.162 9.538 1.00 38.68 133 ASN A C 1
ATOM 1305 O O . ASN A 1 157 ? 14.525 44.261 9.051 1.00 39.74 133 ASN A O 1
ATOM 1310 N N . GLY A 1 158 ? 12.506 45.107 9.591 1.00 37.49 134 GLY A N 1
ATOM 1311 C CA . GLY A 1 158 ? 11.764 43.969 9.042 1.00 37.11 134 GLY A CA 1
ATOM 1312 C C . GLY A 1 158 ? 11.592 42.781 9.982 1.00 36.73 134 GLY A C 1
ATOM 1313 O O . GLY A 1 158 ? 10.890 41.827 9.645 1.00 37.62 134 GLY A O 1
ATOM 1314 N N . GLU A 1 159 ? 12.218 42.826 11.162 1.00 35.80 135 GLU A N 1
ATOM 1315 C CA . GLU A 1 159 ? 12.008 41.779 12.161 1.00 34.58 135 GLU A CA 1
ATOM 1316 C C . GLU A 1 159 ? 10.540 41.721 12.541 1.00 32.70 135 GLU A C 1
ATOM 1317 O O . GLU A 1 159 ? 9.835 42.756 12.587 1.00 30.85 135 GLU A O 1
ATOM 1323 N N . LYS A 1 160 ? 10.071 40.509 12.776 1.00 31.25 136 LYS A N 1
ATOM 1324 C CA . LYS A 1 160 ? 8.657 40.279 13.035 1.00 32.22 136 LYS A CA 1
ATOM 1325 C C . LYS A 1 160 ? 8.462 38.957 13.766 1.00 31.22 136 LYS A C 1
ATOM 1326 O O . LYS A 1 160 ? 9.296 38.043 13.681 1.00 29.75 136 LYS A O 1
ATOM 1332 N N . VAL A 1 161 ? 7.360 38.861 14.499 1.00 30.23 137 VAL A N 1
ATOM 1333 C CA . VAL A 1 161 ? 6.879 37.582 15.027 1.00 29.21 137 VAL A CA 1
ATOM 1334 C C . VAL A 1 161 ? 6.466 36.764 13.810 1.00 31.79 137 VAL A C 1
ATOM 1335 O O . VAL A 1 161 ? 5.788 37.290 12.929 1.00 30.92 137 VAL A O 1
ATOM 1339 N N . GLU A 1 162 ? 6.881 35.501 13.743 1.00 31.78 138 GLU A N 1
ATOM 1340 C CA . GLU A 1 162 ? 6.623 34.705 12.538 1.00 35.48 138 GLU A CA 1
ATOM 1341 C C . GLU A 1 162 ? 5.160 34.727 12.080 1.00 34.10 138 GLU A C 1
ATOM 1342 O O . GLU A 1 162 ? 4.884 34.819 10.879 1.00 36.13 138 GLU A O 1
ATOM 1348 N N . HIS A 1 163 ? 4.224 34.660 13.015 1.00 32.17 139 HIS A N 1
ATOM 1349 C CA . HIS A 1 163 ? 2.814 34.561 12.623 1.00 31.39 139 HIS A CA 1
ATOM 1350 C C . HIS A 1 163 ? 2.143 35.858 12.144 1.00 30.31 139 HIS A C 1
ATOM 1351 O O . HIS A 1 163 ? 1.049 35.808 11.611 1.00 32.00 139 HIS A O 1
ATOM 1358 N N . TRP A 1 164 ? 2.801 37.002 12.314 1.00 28.52 140 TRP A N 1
ATOM 1359 C CA . TRP A 1 164 ? 2.240 38.264 11.826 1.00 27.70 140 TRP A CA 1
ATOM 1360 C C . TRP A 1 164 ? 2.045 38.298 10.297 1.00 28.22 140 TRP A C 1
ATOM 1361 O O . TRP A 1 164 ? 2.876 37.772 9.557 1.00 29.40 140 TRP A O 1
ATOM 1372 N N . GLU A 1 165 ? 0.946 38.903 9.842 1.00 27.99 141 GLU A N 1
ATOM 1373 C CA . GLU A 1 165 ? 0.678 39.059 8.407 1.00 30.07 141 GLU A CA 1
ATOM 1374 C C . GLU A 1 165 ? 0.115 40.414 8.062 1.00 29.01 141 GLU A C 1
ATOM 1375 O O . GLU A 1 165 ? -0.868 40.858 8.656 1.00 26.62 141 GLU A O 1
ATOM 1381 N N . THR A 1 166 ? 0.692 41.060 7.058 1.00 30.38 142 THR A N 1
ATOM 1382 C CA . THR A 1 166 ? 0.155 42.342 6.622 1.00 31.00 142 THR A CA 1
ATOM 1383 C C . THR A 1 166 ? -1.229 42.156 5.975 1.00 29.85 142 THR A C 1
ATOM 1384 O O . THR A 1 166 ? -1.600 41.076 5.498 1.00 31.57 142 THR A O 1
ATOM 1388 N N . TRP A 1 167 ? -1.976 43.244 5.988 1.00 28.93 143 TRP A N 1
ATOM 1389 C CA . TRP A 1 167 ? -3.378 43.270 5.637 1.00 27.62 143 TRP A CA 1
ATOM 1390 C C . TRP A 1 167 ? -3.559 43.823 4.235 1.00 27.68 143 TRP A C 1
ATOM 1391 O O . TRP A 1 167 ? -3.259 44.983 3.981 1.00 26.86 143 TRP A O 1
ATOM 1402 N N . GLU A 1 168 ? -4.087 42.993 3.324 1.00 28.27 144 GLU A N 1
ATOM 1403 C CA . GLU A 1 168 ? -4.140 43.354 1.902 1.00 28.20 144 GLU A CA 1
ATOM 1404 C C . GLU A 1 168 ? -5.186 44.412 1.538 1.00 26.95 144 GLU A C 1
ATOM 1405 O O . GLU A 1 168 ? -5.172 44.945 0.422 1.00 28.24 144 GLU A O 1
ATOM 1411 N N . LYS A 1 169 ? -6.105 44.702 2.449 1.00 25.05 145 LYS A N 1
ATOM 1412 C CA . LYS A 1 169 ? -7.133 45.720 2.207 1.00 24.83 145 LYS A CA 1
ATOM 1413 C C . LYS A 1 169 ? -6.898 47.003 2.994 1.00 22.14 145 LYS A C 1
ATOM 1414 O O . LYS A 1 169 ? -7.773 47.859 3.084 1.00 23.64 145 LYS A O 1
ATOM 1420 N N . SER A 1 170 ? -5.684 47.114 3.546 1.00 22.73 146 SER A N 1
ATOM 1421 C CA . SER A 1 170 ? -5.253 48.339 4.241 1.00 22.90 146 SER A CA 1
ATOM 1422 C C . SER A 1 170 ? -5.127 49.532 3.300 1.00 23.55 146 SER A C 1
ATOM 1423 O O . SER A 1 170 ? -4.807 49.359 2.132 1.00 24.50 146 SER A O 1
ATOM 1426 N N . GLU A 1 171 ? -5.345 50.741 3.803 1.00 24.10 147 GLU A N 1
ATOM 1427 C CA . GLU A 1 171 ? -4.974 51.948 3.069 1.00 25.61 147 GLU A CA 1
ATOM 1428 C C . GLU A 1 171 ? -3.471 52.136 2.894 1.00 24.65 147 GLU A C 1
ATOM 1429 O O . GLU A 1 171 ? -3.034 52.939 2.052 1.00 23.81 147 GLU A O 1
ATOM 1435 N N . VAL A 1 172 ? -2.684 51.411 3.698 1.00 23.02 148 VAL A N 1
ATOM 1436 C CA . VAL A 1 172 ? -1.230 51.578 3.778 1.00 22.24 148 VAL A CA 1
ATOM 1437 C C . VAL A 1 172 ? -0.498 50.505 2.979 1.00 21.09 148 VAL A C 1
ATOM 1438 O O . VAL A 1 172 ? -0.870 49.314 3.032 1.00 21.96 148 VAL A O 1
ATOM 1442 N N . PRO A 1 173 ? 0.544 50.909 2.200 1.00 23.92 149 PRO A N 1
ATOM 1443 C CA . PRO A 1 173 ? 1.304 49.913 1.452 1.00 24.77 149 PRO A CA 1
ATOM 1444 C C . PRO A 1 173 ? 1.862 48.834 2.373 1.00 23.66 149 PRO A C 1
ATOM 1445 O O . PRO A 1 173 ? 2.285 49.153 3.489 1.00 23.46 149 PRO A O 1
ATOM 1449 N N . ALA A 1 174 ? 1.862 47.574 1.932 1.00 23.51 150 ALA A N 1
ATOM 1450 C CA . ALA A 1 174 ? 2.370 46.488 2.760 1.00 23.41 150 ALA A CA 1
ATOM 1451 C C . ALA A 1 174 ? 3.719 46.822 3.406 1.00 27.18 150 ALA A C 1
ATOM 1452 O O . ALA A 1 174 ? 3.928 46.541 4.590 1.00 26.06 150 ALA A O 1
ATOM 1454 N N . LYS A 1 175 ? 4.630 47.402 2.627 1.00 24.69 151 LYS A N 1
ATOM 1455 C CA . LYS A 1 175 ? 6.011 47.541 3.104 1.00 26.01 151 LYS A CA 1
ATOM 1456 C C . LYS A 1 175 ? 6.183 48.600 4.194 1.00 25.77 151 LYS A C 1
ATOM 1457 O O . LYS A 1 175 ? 7.273 48.690 4.786 1.00 25.62 151 LYS A O 1
ATOM 1463 N N . HIS A 1 176 ? 5.134 49.392 4.449 1.00 23.90 152 HIS A N 1
ATOM 1464 C CA . HIS A 1 176 ? 5.165 50.418 5.503 1.00 24.19 152 HIS A CA 1
ATOM 1465 C C . HIS A 1 176 ? 4.156 50.151 6.615 1.00 23.18 152 HIS A C 1
ATOM 1466 O O . HIS A 1 176 ? 4.024 50.951 7.532 1.00 23.70 152 HIS A O 1
ATOM 1473 N N . GLN A 1 177 ? 3.415 49.059 6.507 1.00 20.74 153 GLN A N 1
ATOM 1474 C CA . GLN A 1 177 ? 2.364 48.813 7.502 1.00 21.88 153 GLN A CA 1
ATOM 1475 C C . GLN A 1 177 ? 2.988 48.600 8.866 1.00 19.75 153 GLN A C 1
ATOM 1476 O O . GLN A 1 177 ? 4.070 47.996 8.997 1.00 20.36 153 GLN A O 1
ATOM 1482 N N . ILE A 1 178 ? 2.222 49.022 9.854 1.00 19.74 154 ILE A N 1
ATOM 1483 C CA . ILE A 1 178 ? 2.495 48.637 11.239 1.00 21.76 154 ILE A CA 1
ATOM 1484 C C . ILE A 1 178 ? 2.552 47.118 11.321 1.00 21.69 154 ILE A C 1
ATOM 1485 O O . ILE A 1 178 ? 1.623 46.427 10.846 1.00 24.42 154 ILE A O 1
ATOM 1490 N N . GLN A 1 179 ? 3.613 46.582 11.924 1.00 19.39 155 GLN A N 1
ATOM 1491 C CA . GLN A 1 179 ? 3.787 45.123 12.010 1.00 20.81 155 GLN A CA 1
ATOM 1492 C C . GLN A 1 179 ? 3.092 44.527 13.216 1.00 22.17 155 GLN A C 1
ATOM 1493 O O . GLN A 1 179 ? 2.380 43.510 13.106 1.00 24.04 155 GLN A O 1
ATOM 1499 N N . GLY A 1 180 ? 3.280 45.172 14.364 1.00 21.75 156 GLY A N 1
ATOM 1500 C CA . GLY A 1 180 ? 2.667 44.743 15.613 1.00 18.34 156 GLY A CA 1
ATOM 1501 C C . GLY A 1 180 ? 3.384 45.531 16.692 1.00 18.78 156 GLY A C 1
ATOM 1502 O O . GLY A 1 180 ? 4.082 46.521 16.389 1.00 19.70 156 GLY A O 1
ATOM 1503 N N . MET A 1 181 ? 3.223 45.079 17.928 1.00 18.68 157 MET A N 1
ATOM 1504 C CA . MET A 1 181 ? 3.733 45.816 19.093 1.00 18.48 157 MET A CA 1
ATOM 1505 C C . MET A 1 181 ? 5.209 45.660 19.254 1.00 18.52 157 MET A C 1
ATOM 1506 O O . MET A 1 181 ? 5.750 44.569 19.116 1.00 18.64 157 MET A O 1
ATOM 1511 N N . GLY A 1 182 ? 5.840 46.769 19.662 1.00 18.49 158 GLY A N 1
ATOM 1512 C CA . GLY A 1 182 ? 7.237 46.737 20.143 1.00 18.99 158 GLY A CA 1
ATOM 1513 C C . GLY A 1 182 ? 7.293 47.174 21.605 1.00 18.32 158 GLY A C 1
ATOM 1514 O O . GLY A 1 182 ? 6.553 46.643 22.435 1.00 19.48 158 GLY A O 1
ATOM 1515 N N . SER A 1 183 ? 8.158 48.124 21.949 1.00 18.91 159 SER A N 1
ATOM 1516 C CA . SER A 1 183 ? 8.289 48.571 23.330 1.00 17.58 159 SER A CA 1
ATOM 1517 C C . SER A 1 183 ? 6.959 49.034 23.891 1.00 18.91 159 SER A C 1
ATOM 1518 O O . SER A 1 183 ? 6.257 49.802 23.219 1.00 19.74 159 SER A O 1
ATOM 1521 N N . VAL A 1 184 ?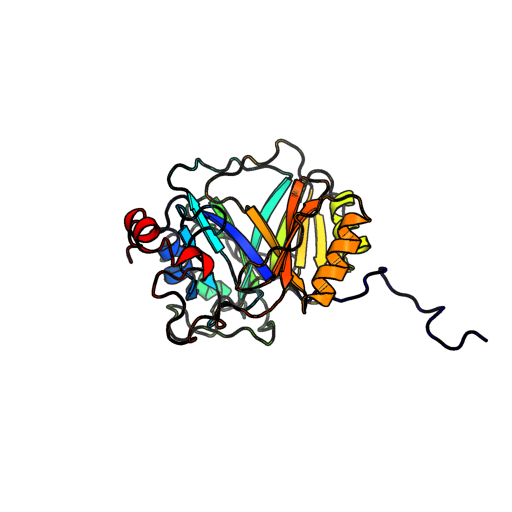 6.651 48.642 25.128 1.00 17.00 160 VAL A N 1
ATOM 1522 C CA . VAL A 1 184 ? 5.490 49.226 25.854 1.00 15.92 160 VAL A CA 1
ATOM 1523 C C . VAL A 1 184 ? 6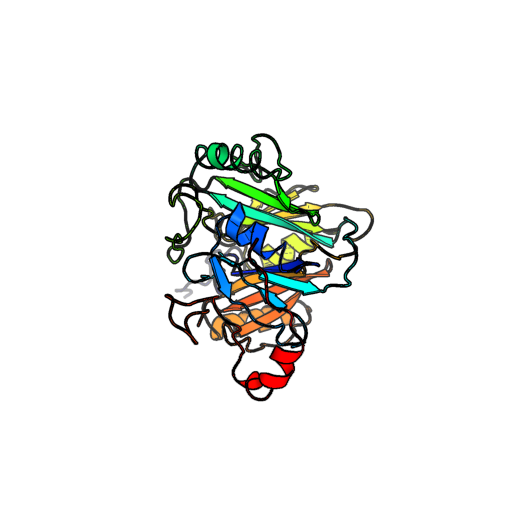.065 49.918 27.077 1.00 16.63 160 VAL A C 1
ATOM 1524 O O . VAL A 1 184 ? 6.899 49.359 27.729 1.00 16.71 160 VAL A O 1
ATOM 1528 N N . GLU A 1 185 ? 5.618 51.146 27.316 1.00 17.19 161 GLU A N 1
ATOM 1529 C CA . GLU A 1 185 ? 6.184 51.987 28.401 1.00 17.10 161 GLU A CA 1
ATOM 1530 C C . GLU A 1 185 ? 5.288 51.927 29.637 1.00 18.01 161 GLU A C 1
ATOM 1531 O O . GLU A 1 185 ? 4.045 52.164 29.542 1.00 16.41 161 GLU A O 1
ATOM 1537 N N . LEU A 1 186 ? 5.928 51.657 30.773 1.00 16.88 162 LEU A N 1
ATOM 1538 C CA . LEU A 1 186 ? 5.267 51.649 32.109 1.00 17.93 162 LEU A CA 1
ATOM 1539 C C . LEU A 1 186 ? 5.904 52.798 32.909 1.00 19.30 162 LEU A C 1
ATOM 1540 O O . LEU A 1 186 ? 7.135 52.868 32.957 1.00 19.83 162 LEU A O 1
ATOM 1545 N N . THR A 1 187 ? 5.081 53.636 33.514 1.00 17.79 163 THR A N 1
ATOM 1546 C CA . THR A 1 187 ? 5.598 54.757 34.355 1.00 17.82 163 THR A CA 1
ATOM 1547 C C . THR A 1 187 ? 5.199 54.392 35.791 1.00 18.34 163 THR A C 1
ATOM 1548 O O . THR A 1 187 ? 4.030 54.114 36.062 1.00 17.96 163 THR A O 1
ATOM 1552 N N . VAL A 1 188 ? 6.168 54.346 36.696 1.00 17.56 164 VAL A N 1
ATOM 1553 C CA . VAL A 1 188 ? 5.906 53.853 38.031 1.00 18.29 164 VAL A CA 1
ATOM 1554 C C . VAL A 1 188 ? 6.590 54.688 39.125 1.00 19.99 164 VAL A C 1
ATOM 1555 O O . VAL A 1 188 ? 7.569 55.379 38.840 1.00 19.97 164 VAL A O 1
ATOM 1559 N N A ARG A 1 189 ? 6.079 54.600 40.351 0.60 19.31 165 ARG A N 1
ATOM 1560 N N B ARG A 1 189 ? 6.098 54.568 40.353 0.40 20.14 165 ARG A N 1
ATOM 1561 C CA A ARG A 1 189 ? 6.772 55.210 41.525 0.60 19.75 165 ARG A CA 1
ATOM 1562 C CA B ARG A 1 189 ? 6.751 55.208 41.512 0.40 21.09 165 ARG A CA 1
ATOM 1563 C C A ARG A 1 189 ? 7.993 54.419 41.948 0.60 21.49 165 ARG A C 1
ATOM 1564 C C B ARG A 1 189 ? 7.909 54.410 42.093 0.40 21.75 165 ARG A C 1
ATOM 1565 O O A ARG A 1 189 ? 9.015 55.005 42.371 0.60 21.63 165 ARG A O 1
ATOM 1566 O O B ARG A 1 189 ? 8.809 54.982 42.737 0.40 20.62 165 ARG A O 1
ATOM 1581 N N . ARG A 1 190 ? 7.875 53.096 41.886 1.00 21.01 166 ARG A N 1
ATOM 1582 C CA . ARG A 1 190 ? 8.921 52.165 42.347 1.00 22.44 166 ARG A CA 1
ATOM 1583 C C . ARG A 1 190 ? 9.451 51.298 41.215 1.00 23.52 166 ARG A C 1
ATOM 1584 O O . ARG A 1 190 ? 8.981 50.176 40.976 1.00 20.63 166 ARG A O 1
ATOM 1592 N N . LEU A 1 191 ? 10.448 51.825 40.523 1.00 22.71 167 LEU A N 1
ATOM 1593 C CA . LEU A 1 191 ? 11.088 51.131 39.423 1.00 22.67 167 LEU A CA 1
ATOM 1594 C C . LEU A 1 191 ? 11.750 49.828 39.871 1.00 21.42 167 LEU A C 1
ATOM 1595 O O . LEU A 1 191 ? 11.697 48.822 39.162 1.00 23.88 167 LEU A O 1
ATOM 1600 N N . ASP A 1 192 ? 12.336 49.817 41.076 1.00 22.59 168 ASP A N 1
ATOM 1601 C CA . ASP A 1 192 ? 12.950 48.584 41.595 1.00 22.32 168 ASP A CA 1
ATOM 1602 C C . ASP A 1 192 ? 11.971 47.434 41.743 1.00 22.72 168 ASP A C 1
ATOM 1603 O O . ASP A 1 192 ? 12.282 46.281 41.430 1.00 24.29 168 ASP A O 1
ATOM 1608 N N . LYS A 1 193 ? 10.773 47.763 42.198 1.00 21.09 169 LYS A N 1
ATOM 1609 C CA . LYS A 1 193 ? 9.749 46.739 42.416 1.00 22.37 169 LYS A CA 1
ATOM 1610 C C . LYS A 1 193 ? 9.282 46.199 41.074 1.00 20.63 169 LYS A C 1
ATOM 1611 O O . LYS A 1 193 ? 9.082 44.986 40.935 1.00 21.35 169 LYS A O 1
ATOM 1621 N N . MET A 1 194 ? 9.116 47.071 40.086 1.00 20.69 170 MET A N 1
ATOM 1622 C CA . MET A 1 194 ? 8.686 46.615 38.758 1.00 20.60 170 MET A CA 1
ATOM 1623 C C . MET A 1 194 ? 9.762 45.747 38.110 1.00 20.73 170 MET A C 1
ATOM 1624 O O . MET A 1 194 ? 9.472 44.681 37.547 1.00 19.96 170 MET A O 1
ATOM 1629 N N . ALA A 1 195 ? 11.017 46.193 38.219 1.00 20.67 171 ALA A N 1
ATOM 1630 C CA . ALA A 1 195 ? 12.143 45.425 37.702 1.00 21.55 171 ALA A CA 1
ATOM 1631 C C . ALA A 1 195 ? 12.197 44.034 38.296 1.00 22.39 171 ALA A C 1
ATOM 1632 O O . ALA A 1 195 ? 12.412 43.078 37.558 1.00 24.00 171 ALA A O 1
ATOM 1634 N N . SER A 1 196 ? 12.018 43.917 39.622 1.00 22.50 172 SER A N 1
ATOM 1635 C CA . SER A 1 196 ? 12.028 42.626 40.297 1.00 23.92 172 SER A CA 1
ATOM 1636 C C . SER A 1 196 ? 10.924 41.716 39.777 1.00 23.15 172 SER A C 1
ATOM 1637 O O . SER A 1 196 ? 11.132 40.542 39.522 1.00 23.90 172 SER A O 1
ATOM 1640 N N . THR A 1 197 ? 9.726 42.261 39.571 1.00 20.58 173 THR A N 1
ATOM 1641 C CA . THR A 1 197 ? 8.654 41.459 38.991 1.00 20.07 173 THR A CA 1
ATOM 1642 C C . THR A 1 197 ? 9.021 40.847 37.629 1.00 19.26 173 THR A C 1
ATOM 1643 O O . THR A 1 197 ? 8.844 39.624 37.381 1.00 21.33 173 THR A O 1
ATOM 1647 N N . LEU A 1 198 ? 9.525 41.707 36.749 1.00 19.58 174 LEU A N 1
ATOM 1648 C CA . LEU A 1 198 ? 9.836 41.318 35.402 1.00 18.30 174 LEU A CA 1
ATOM 1649 C C . LEU A 1 198 ? 10.990 40.336 35.364 1.00 18.78 174 LEU A C 1
ATOM 1650 O O . LEU A 1 198 ? 10.895 39.354 34.655 1.00 21.78 174 LEU A O 1
ATOM 1655 N N . THR A 1 199 ? 12.047 40.588 36.140 1.00 22.63 175 THR A N 1
ATOM 1656 C CA . THR A 1 199 ? 13.215 39.704 36.023 1.00 22.63 175 THR A CA 1
ATOM 1657 C C . THR A 1 199 ? 13.124 38.485 36.899 1.00 23.55 175 THR A C 1
ATOM 1658 O O . THR A 1 199 ? 13.492 37.396 36.453 1.00 24.92 175 THR A O 1
ATOM 1662 N N . GLU A 1 200 ? 12.678 38.656 38.140 1.00 24.22 176 GLU A N 1
ATOM 1663 C CA . GLU A 1 200 ? 12.655 37.535 39.096 1.00 26.86 176 GLU A CA 1
ATOM 1664 C C . GLU A 1 200 ? 11.503 36.582 38.919 1.00 26.22 176 GLU A C 1
ATOM 1665 O O . GLU A 1 200 ? 11.661 35.362 39.123 1.00 29.54 176 GLU A O 1
ATOM 1671 N N . ILE A 1 201 ? 10.332 37.098 38.537 1.00 22.51 177 ILE A N 1
ATOM 1672 C CA . ILE A 1 201 ? 9.230 36.181 38.288 1.00 22.89 177 ILE A CA 1
ATOM 1673 C C . ILE A 1 201 ? 9.239 35.728 36.841 1.00 23.48 177 ILE A C 1
ATOM 1674 O O . ILE A 1 201 ? 9.300 34.544 36.546 1.00 22.67 177 ILE A O 1
ATOM 1679 N N . PHE A 1 202 ? 9.213 36.693 35.935 1.00 21.64 178 PHE A N 1
ATOM 1680 C CA . PHE A 1 202 ? 8.982 36.382 34.539 1.00 21.29 178 PHE A CA 1
ATOM 1681 C C . PHE A 1 202 ? 10.200 36.074 33.690 1.00 22.54 178 PHE A C 1
ATOM 1682 O O . PHE A 1 202 ? 10.067 35.662 32.543 1.00 22.62 178 PHE A O 1
ATOM 1690 N N . GLY A 1 203 ? 11.374 36.262 34.278 1.00 22.60 179 GLY A N 1
ATOM 1691 C CA . GLY A 1 203 ? 12.637 35.967 33.569 1.00 23.88 179 GLY A CA 1
ATOM 1692 C C . GLY A 1 203 ? 12.961 36.890 32.411 1.00 23.60 179 GLY A C 1
ATOM 1693 O O . GLY A 1 203 ? 13.632 36.468 31.469 1.00 24.74 179 GLY A O 1
ATOM 1694 N N . TYR A 1 204 ? 12.467 38.135 32.441 1.00 20.79 180 TYR A N 1
ATOM 1695 C CA . TYR A 1 204 ? 12.819 39.121 31.432 1.00 20.71 180 TYR A CA 1
ATOM 1696 C C . TYR A 1 204 ? 14.288 39.455 31.591 1.00 23.25 180 TYR A C 1
ATOM 1697 O O . TYR A 1 204 ? 14.857 39.388 32.706 1.00 23.51 180 TYR A O 1
ATOM 1706 N N . THR A 1 205 ? 14.885 39.806 30.463 1.00 22.52 181 THR A N 1
ATOM 1707 C CA . THR A 1 205 ? 16.284 40.221 30.429 1.00 24.70 181 THR A CA 1
ATOM 1708 C C . THR A 1 205 ? 16.361 41.716 30.598 1.00 25.35 181 THR A C 1
ATOM 1709 O O . THR A 1 205 ? 15.697 42.459 29.882 1.00 24.95 181 THR A O 1
ATOM 1713 N N . GLU A 1 206 ? 17.206 42.169 31.531 1.00 26.71 182 GLU A N 1
ATOM 1714 C CA . GLU A 1 206 ? 17.395 43.578 31.777 1.00 28.89 182 GLU A CA 1
ATOM 1715 C C . GLU A 1 206 ? 18.426 44.071 30.780 1.00 30.19 182 GLU A C 1
ATOM 1716 O O . GLU A 1 206 ? 19.576 43.620 30.814 1.00 34.35 182 GLU A O 1
ATOM 1722 N N . VAL A 1 207 ? 18.018 44.972 29.896 1.00 29.53 183 VAL A N 1
ATOM 1723 C CA . VAL A 1 207 ? 18.882 45.520 28.854 1.00 30.28 183 VAL A CA 1
ATOM 1724 C C . VAL A 1 207 ? 19.735 46.630 29.444 1.00 31.96 183 VAL A C 1
ATOM 1725 O O . VAL A 1 207 ? 20.952 46.688 29.210 1.00 33.23 183 VAL A O 1
ATOM 1729 N N . SER A 1 208 ? 19.088 47.510 30.197 1.00 31.44 184 SER A N 1
ATOM 1730 C CA . SER A 1 208 ? 19.741 48.590 30.905 1.00 32.44 184 SER A CA 1
ATOM 1731 C C . SER A 1 208 ? 18.916 48.994 32.113 1.00 33.05 184 SER A C 1
ATOM 1732 O O . SER A 1 208 ? 17.731 48.653 32.209 1.00 30.17 184 SER A O 1
ATOM 1735 N N A ARG A 1 209 ? 19.536 49.699 33.062 0.60 31.99 185 ARG A N 1
ATOM 1736 N N B ARG A 1 209 ? 19.555 49.704 33.039 0.40 30.93 185 ARG A N 1
ATOM 1737 C CA A ARG A 1 209 ? 18.820 50.215 34.228 0.60 32.74 185 ARG A CA 1
ATOM 1738 C CA B ARG A 1 209 ? 18.894 50.208 34.229 0.40 30.14 185 ARG A CA 1
ATOM 1739 C C A ARG A 1 209 ? 19.572 51.294 34.952 0.60 32.71 185 ARG A C 1
ATOM 1740 C C B ARG A 1 209 ? 19.647 51.387 34.809 0.40 31.36 185 ARG A C 1
ATOM 1741 O O A ARG A 1 209 ? 20.732 51.096 35.336 0.60 32.74 185 ARG A O 1
ATOM 1742 O O B ARG A 1 209 ? 20.879 51.379 34.901 0.40 31.81 185 ARG A O 1
ATOM 1757 N N . ASN A 1 210 ? 18.887 52.413 35.168 1.00 31.04 186 ASN A N 1
ATOM 1758 C CA . ASN A 1 210 ? 19.343 53.434 36.100 1.00 31.51 186 ASN A CA 1
ATOM 1759 C C . ASN A 1 210 ? 18.147 53.846 36.948 1.00 32.97 186 ASN A C 1
ATOM 1760 O O . ASN A 1 210 ? 17.076 53.214 36.842 1.00 31.33 186 ASN A O 1
ATOM 1765 N N . ASP A 1 211 ? 18.306 54.877 37.781 1.00 32.41 187 ASP A N 1
ATOM 1766 C CA . ASP A 1 211 ? 17.237 55.337 38.661 1.00 32.68 187 ASP A CA 1
ATOM 1767 C C . ASP A 1 211 ? 16.026 55.940 37.939 1.00 30.42 187 ASP A C 1
ATOM 1768 O O . ASP A 1 211 ? 14.926 56.003 38.516 1.00 31.08 187 ASP A O 1
ATOM 1773 N N A GLN A 1 212 ? 16.232 56.378 36.695 0.60 28.99 188 GLN A N 1
ATOM 1774 N N B GLN A 1 212 ? 16.222 56.380 36.697 0.40 29.56 188 GLN A N 1
ATOM 1775 C CA A GLN A 1 212 ? 15.219 57.093 35.935 0.60 27.17 188 GLN A CA 1
ATOM 1776 C CA B GLN A 1 212 ? 15.180 57.082 35.960 0.40 28.13 188 GLN A CA 1
ATOM 1777 C C A GLN A 1 212 ? 14.466 56.158 34.992 0.60 25.44 188 GLN A C 1
ATOM 1778 C C B GLN A 1 212 ? 14.474 56.198 34.935 0.40 26.49 188 GLN A C 1
ATOM 1779 O O A GLN A 1 212 ? 13.271 56.338 34.757 0.60 24.86 188 GLN A O 1
ATOM 1780 O O B GLN A 1 212 ? 13.315 56.445 34.592 0.40 25.77 188 GLN A O 1
ATOM 1791 N N . GLU A 1 213 ? 15.179 55.194 34.434 1.00 25.60 189 GLU A N 1
ATOM 1792 C CA . GLU A 1 213 ? 14.591 54.309 33.381 1.00 24.54 189 GLU A CA 1
ATOM 1793 C C . GLU A 1 213 ? 15.289 52.986 33.272 1.00 25.57 189 GLU A C 1
ATOM 1794 O O . GLU A 1 213 ? 16.505 52.882 33.443 1.00 25.22 189 GLU A O 1
ATOM 1800 N N . ALA A 1 214 ? 14.545 51.928 32.963 1.00 22.30 190 ALA A N 1
ATOM 1801 C CA . ALA A 1 214 ? 15.175 50.644 32.772 1.00 22.03 190 ALA A CA 1
ATOM 1802 C C . ALA A 1 214 ? 14.450 50.023 31.578 1.00 25.38 190 ALA A C 1
ATOM 1803 O O . ALA A 1 214 ? 13.297 50.400 31.282 1.00 26.08 190 ALA A O 1
ATOM 1805 N N . ILE A 1 215 ? 15.126 49.133 30.872 1.00 23.57 191 ILE A N 1
ATOM 1806 C CA . ILE A 1 215 ? 14.544 48.520 29.658 1.00 23.22 191 ILE A CA 1
ATOM 1807 C C . ILE A 1 215 ? 14.693 47.032 29.776 1.00 22.26 191 ILE A C 1
ATOM 1808 O O . ILE A 1 215 ? 15.752 46.548 30.147 1.00 22.05 191 ILE A O 1
ATOM 1813 N N . PHE A 1 216 ? 13.610 46.265 29.505 1.00 18.10 192 PHE A N 1
ATOM 1814 C CA . PHE A 1 216 ? 13.604 44.833 29.684 1.00 17.62 192 PHE A CA 1
ATOM 1815 C C . PHE A 1 216 ? 13.049 44.219 28.427 1.00 18.21 192 PHE A C 1
ATOM 1816 O O . PHE A 1 216 ? 12.204 44.846 27.745 1.00 19.76 192 PHE A O 1
ATOM 1824 N N . GLN A 1 217 ? 13.534 43.031 28.128 1.00 19.04 193 GLN A N 1
ATOM 1825 C CA . GLN A 1 217 ? 13.073 42.264 26.986 1.00 18.78 193 GLN A CA 1
ATOM 1826 C C . GLN A 1 217 ? 12.619 40.878 27.418 1.00 20.03 193 GLN A C 1
ATOM 1827 O O . GLN A 1 217 ? 13.282 40.178 28.195 1.00 20.31 193 GLN A O 1
ATOM 1833 N N . SER A 1 218 ? 11.457 40.435 26.935 1.00 20.25 194 SER A N 1
ATOM 1834 C CA . SER A 1 218 ? 11.001 39.100 27.331 1.00 20.10 194 SER A CA 1
ATOM 1835 C C . SER A 1 218 ? 11.915 38.034 26.771 1.00 20.53 194 SER A C 1
ATOM 1836 O O . SER A 1 218 ? 12.226 37.043 27.458 1.00 23.89 194 SER A O 1
ATOM 1839 N N A ILE A 1 219 ? 12.331 38.262 25.521 0.60 22.23 195 ILE A N 1
ATOM 1840 N N B ILE A 1 219 ? 12.376 38.227 25.539 0.40 22.54 195 ILE A N 1
ATOM 1841 C CA A ILE A 1 219 ? 13.348 37.455 24.829 0.60 21.89 195 ILE A CA 1
ATOM 1842 C CA B ILE A 1 219 ? 13.419 37.353 24.989 0.40 22.37 195 ILE A CA 1
ATOM 1843 C C A ILE A 1 219 ? 14.533 38.401 24.609 0.60 21.44 195 ILE A C 1
ATOM 1844 C C B ILE A 1 219 ? 14.550 38.225 24.467 0.40 22.42 195 ILE A C 1
ATOM 1845 O O A ILE A 1 219 ? 14.366 39.492 24.068 0.60 22.26 195 ILE A O 1
ATOM 1846 O O B ILE A 1 219 ? 14.356 39.058 23.576 0.40 21.93 195 ILE A O 1
ATOM 1855 N N . LYS A 1 220 ? 15.734 38.008 25.032 1.00 23.75 196 LYS A N 1
ATOM 1856 C CA . LYS A 1 220 ? 16.888 38.881 24.790 1.00 25.40 196 LYS A CA 1
ATOM 1857 C C . LYS A 1 220 ? 17.095 39.179 23.303 1.00 24.79 196 LYS A C 1
ATOM 1858 O O . LYS A 1 220 ? 17.143 38.258 22.460 1.00 26.75 196 LYS A O 1
ATOM 1864 N N . GLY A 1 221 ? 17.190 40.467 22.986 1.00 25.96 197 GLY A N 1
ATOM 1865 C CA . GLY A 1 221 ? 17.439 40.923 21.626 1.00 27.82 197 GLY A CA 1
ATOM 1866 C C . GLY A 1 221 ? 16.209 41.229 20.803 1.00 29.02 197 GLY A C 1
ATOM 1867 O O . GLY A 1 221 ? 16.324 41.759 19.695 1.00 30.10 197 GLY A O 1
ATOM 1868 N N . GLU A 1 222 ? 15.029 40.893 21.332 1.00 26.62 198 GLU A N 1
ATOM 1869 C CA . GLU A 1 222 ? 13.786 41.061 20.572 1.00 25.67 198 GLU A CA 1
ATOM 1870 C C . GLU A 1 222 ? 12.925 42.213 21.099 1.00 23.26 198 GLU A C 1
ATOM 1871 O O . GLU A 1 222 ? 12.852 42.452 22.323 1.00 24.07 198 GLU A O 1
ATOM 1877 N N . ALA A 1 223 ? 12.315 42.915 20.152 1.00 20.89 199 ALA A N 1
ATOM 1878 C CA . ALA A 1 223 ? 11.470 44.077 20.430 1.00 19.94 199 ALA A CA 1
ATOM 1879 C C . ALA A 1 223 ? 10.070 43.654 20.876 1.00 19.91 199 ALA A C 1
ATOM 1880 O O . ALA A 1 223 ? 9.356 44.457 21.466 1.00 18.89 199 ALA A O 1
ATOM 1882 N N . PHE A 1 224 ? 9.690 42.426 20.536 1.00 21.37 200 PHE A N 1
ATOM 1883 C CA . PHE A 1 224 ? 8.276 42.026 20.568 1.00 19.52 200 PHE A CA 1
ATOM 1884 C C . PHE A 1 224 ? 7.703 41.917 21.978 1.00 19.38 200 PHE A C 1
ATOM 1885 O O . PHE A 1 224 ? 6.486 41.816 22.143 1.00 17.42 200 PHE A O 1
ATOM 1893 N N . GLY A 1 225 ? 8.565 41.927 22.986 1.00 18.10 201 GLY A N 1
ATOM 1894 C CA . GLY A 1 225 ? 8.111 41.822 24.361 1.00 18.14 201 GLY A CA 1
ATOM 1895 C C . GLY A 1 225 ? 8.785 42.873 25.216 1.00 19.97 201 GLY A C 1
ATOM 1896 O O . GLY A 1 225 ? 8.784 42.765 26.448 1.00 20.68 201 GLY A O 1
ATOM 1897 N N . GLU A 1 226 ? 9.320 43.907 24.564 1.00 16.40 202 GLU A N 1
ATOM 1898 C CA . GLU A 1 226 ? 10.125 44.898 25.273 1.00 17.46 202 GLU A CA 1
ATOM 1899 C C . GLU A 1 226 ? 9.273 45.814 26.134 1.00 17.41 202 GLU A C 1
ATOM 1900 O O . GLU A 1 226 ? 8.224 46.275 25.687 1.00 17.05 202 GLU A O 1
ATOM 1906 N N . ILE A 1 227 ? 9.743 46.053 27.352 1.00 15.68 203 ILE A N 1
ATOM 1907 C CA . ILE A 1 227 ? 9.073 46.971 28.295 1.00 16.64 203 ILE A CA 1
ATOM 1908 C C . ILE A 1 227 ? 10.083 48.026 28.725 1.00 19.29 203 ILE A C 1
ATOM 1909 O O . ILE A 1 227 ? 11.183 47.673 29.136 1.00 20.00 203 ILE A O 1
ATOM 1914 N N . VAL A 1 228 ? 9.676 49.279 28.615 1.00 18.26 204 VAL A N 1
ATOM 1915 C CA . VAL A 1 228 ? 10.447 50.439 29.083 1.00 18.55 204 VAL A CA 1
ATOM 1916 C C . VAL A 1 228 ? 9.803 50.878 30.391 1.00 18.99 204 VAL A C 1
ATOM 1917 O O . VAL A 1 228 ? 8.623 51.243 30.412 1.00 19.82 204 VAL A O 1
ATOM 1921 N N . VAL A 1 229 ? 10.571 50.887 31.471 1.00 18.33 205 VAL A N 1
ATOM 1922 C CA . VAL A 1 229 ? 10.047 51.254 32.787 1.00 19.20 205 VAL A CA 1
ATOM 1923 C C . VAL A 1 229 ? 10.644 52.609 33.161 1.00 19.72 205 VAL A C 1
ATOM 1924 O O . VAL A 1 229 ? 11.868 52.746 33.209 1.00 22.55 205 VAL A O 1
ATOM 1928 N N . LYS A 1 230 ? 9.764 53.571 33.376 1.00 18.25 206 LYS A N 1
ATOM 1929 C CA . LYS A 1 230 ? 10.173 54.946 33.745 1.00 20.15 206 LYS A CA 1
ATOM 1930 C C . LYS A 1 230 ? 9.759 55.288 35.175 1.00 22.60 206 LYS A C 1
ATOM 1931 O O . LYS A 1 230 ? 8.622 55.043 35.606 1.00 20.04 206 LYS A O 1
ATOM 1937 N N . TYR A 1 231 ? 10.685 55.904 35.919 1.00 21.64 207 TYR A N 1
ATOM 1938 C CA . TYR A 1 231 ? 10.352 56.377 37.249 1.00 22.44 207 TYR A CA 1
ATOM 1939 C C . TYR A 1 231 ? 9.757 57.777 37.132 1.00 21.61 207 TYR A C 1
ATOM 1940 O O . TYR A 1 231 ? 10.329 58.662 36.469 1.00 25.51 207 TYR A O 1
ATOM 1949 N N . LEU A 1 232 ? 8.596 57.972 37.724 1.00 22.20 208 LEU A N 1
ATOM 1950 C CA . LEU A 1 232 ? 8.007 59.298 37.832 1.00 23.23 208 LEU A CA 1
ATOM 1951 C C . LEU A 1 232 ? 7.318 59.405 39.174 1.00 25.81 208 LEU A C 1
ATOM 1952 O O . LEU A 1 232 ? 6.544 58.522 39.577 1.00 22.59 208 LEU A O 1
ATOM 1957 N N . ASP A 1 233 ? 7.615 60.499 39.879 1.00 27.30 209 ASP A N 1
ATOM 1958 C CA . ASP A 1 233 ? 6.998 60.771 41.168 1.00 28.47 209 ASP A CA 1
ATOM 1959 C C . ASP A 1 233 ? 5.806 61.638 40.862 1.00 29.39 209 ASP A C 1
ATOM 1960 O O . ASP A 1 233 ? 5.461 61.841 39.688 1.00 31.93 209 ASP A O 1
ATOM 1965 N N . GLY A 1 234 ? 5.142 62.162 41.878 1.00 28.01 210 GLY A N 1
ATOM 1966 C CA . GLY A 1 234 ? 4.005 63.030 41.577 1.00 26.13 210 GLY A CA 1
ATOM 1967 C C . GLY A 1 234 ? 2.679 62.290 41.582 1.00 24.63 210 GLY A C 1
ATOM 1968 O O . GLY A 1 234 ? 2.629 61.146 42.031 1.00 27.22 210 GLY A O 1
ATOM 1969 N N . PRO A 1 235 ? 1.597 62.929 41.103 1.00 23.03 211 PRO A N 1
ATOM 1970 C CA . PRO A 1 235 ? 0.307 62.249 41.200 1.00 20.85 211 PRO A CA 1
ATOM 1971 C C . PRO A 1 235 ? 0.215 61.044 40.287 1.00 20.31 211 PRO A C 1
ATOM 1972 O O . PRO A 1 235 ? 0.782 61.029 39.200 1.00 21.87 211 PRO A O 1
ATOM 1976 N N . THR A 1 236 ? -0.585 60.096 40.733 1.00 21.63 212 THR A N 1
ATOM 1977 C CA . THR A 1 236 ? -0.912 58.934 39.923 1.00 21.60 212 THR A CA 1
ATOM 1978 C C . THR A 1 236 ? -1.856 59.381 38.824 1.00 19.64 212 THR A C 1
ATOM 1979 O O . THR A 1 236 ? -2.743 60.270 39.000 1.00 20.66 212 THR A O 1
ATOM 1983 N N . GLU A 1 237 ? -1.690 58.772 37.647 1.00 19.11 213 GLU A N 1
ATOM 1984 C CA . GLU A 1 237 ? -2.636 59.043 36.560 1.00 19.21 213 GLU A CA 1
ATOM 1985 C C . GLU A 1 237 ? -4.067 58.768 36.961 1.00 18.72 213 GLU A C 1
ATOM 1986 O O . GLU A 1 237 ? -4.360 57.759 37.623 1.00 18.72 213 GLU A O 1
ATOM 1992 N N . LYS A 1 238 ? -4.980 59.649 36.534 1.00 19.10 214 LYS A N 1
ATOM 1993 C CA . LYS A 1 238 ? -6.406 59.427 36.711 1.00 20.13 214 LYS A CA 1
ATOM 1994 C C . LYS A 1 238 ? -6.957 59.064 35.333 1.00 20.28 214 LYS A C 1
ATOM 1995 O O . LYS A 1 238 ? -7.105 59.911 34.466 1.00 21.61 214 LYS A O 1
ATOM 2001 N N . PRO A 1 239 ? -7.201 57.773 35.095 1.00 20.30 215 PRO A N 1
ATOM 2002 C CA . PRO A 1 239 ? -7.500 57.369 33.734 1.00 19.50 215 PRO A CA 1
ATOM 2003 C C . PRO A 1 239 ? -8.901 57.726 33.261 1.00 18.52 215 PRO A C 1
ATOM 2004 O O . PRO A 1 239 ? -9.861 57.572 34.000 1.00 20.18 215 PRO A O 1
ATOM 2008 N N . GLY A 1 240 ? -8.972 58.112 32.002 1.00 18.32 216 GLY A N 1
ATOM 2009 C CA . GLY A 1 240 ? -10.246 58.314 31.288 1.00 18.63 216 GLY A CA 1
ATOM 2010 C C . GLY A 1 240 ? -10.093 57.920 29.826 1.00 21.71 216 GLY A C 1
ATOM 2011 O O . GLY A 1 240 ? -9.467 56.910 29.527 1.00 20.53 216 GLY A O 1
ATOM 2012 N N . ARG A 1 241 ? -10.625 58.725 28.903 1.00 19.53 217 ARG A N 1
ATOM 2013 C CA . ARG A 1 241 ? -10.455 58.428 27.493 1.00 20.24 217 ARG A CA 1
ATOM 2014 C C . ARG A 1 241 ? -8.979 58.491 27.160 1.00 20.84 217 ARG A C 1
ATOM 2015 O O . ARG A 1 241 ? -8.227 59.334 27.719 1.00 21.94 217 ARG A O 1
ATOM 2023 N N . GLY A 1 242 ? -8.511 57.565 26.326 1.00 20.46 218 GLY A N 1
ATOM 2024 C CA . GLY A 1 242 ? -7.101 57.626 25.937 1.00 18.78 218 GLY A CA 1
ATOM 2025 C C . GLY A 1 242 ? -6.200 56.935 26.958 1.00 19.09 218 GLY A C 1
ATOM 2026 O O . GLY A 1 242 ? -4.986 56.919 26.758 1.00 20.92 218 GLY A O 1
ATOM 2027 N N . SER A 1 243 ? -6.788 56.328 27.983 1.00 17.98 219 SER A N 1
ATOM 2028 C CA . SER A 1 243 ? -5.995 55.605 28.961 1.00 18.21 219 SER A CA 1
ATOM 2029 C C . SER A 1 243 ? -5.780 54.175 28.500 1.00 17.32 219 SER A C 1
ATOM 2030 O O . SER A 1 243 ? -6.562 53.632 27.717 1.00 17.76 219 SER A O 1
ATOM 2033 N N . ILE A 1 244 ? -4.684 53.593 28.990 1.00 15.93 220 ILE A N 1
ATOM 2034 C CA . ILE A 1 244 ? -4.367 52.194 28.772 1.00 15.71 220 ILE A CA 1
ATOM 2035 C C . ILE A 1 244 ? -4.756 51.410 30.025 1.00 17.76 220 ILE A C 1
ATOM 2036 O O . ILE A 1 244 ? -4.260 51.682 31.125 1.00 19.57 220 ILE A O 1
ATOM 2041 N N . HIS A 1 245 ? -5.635 50.413 29.847 1.00 15.03 221 HIS A N 1
ATOM 2042 C CA . HIS A 1 245 ? -6.234 49.709 30.945 1.00 16.15 221 HIS A CA 1
ATOM 2043 C C . HIS A 1 245 ? -5.348 48.534 31.425 1.00 16.31 221 HIS A C 1
ATOM 2044 O O . HIS A 1 245 ? -5.147 48.364 32.607 1.00 16.31 221 HIS A O 1
ATOM 2051 N N . HIS A 1 246 ? -4.775 47.801 30.481 1.00 15.72 222 HIS A N 1
ATOM 2052 C CA . HIS A 1 246 ? -3.867 46.675 30.829 1.00 13.64 222 HIS A CA 1
ATOM 2053 C C . HIS A 1 246 ? -3.007 46.274 29.648 1.00 13.30 222 HIS A C 1
ATOM 2054 O O . HIS A 1 246 ? -3.335 46.531 28.496 1.00 14.60 222 HIS A O 1
ATOM 2061 N N . LEU A 1 247 ? -1.920 45.584 29.973 1.00 14.37 223 LEU A N 1
ATOM 2062 C CA . LEU A 1 247 ? -1.034 44.980 28.989 1.00 14.21 223 LEU A CA 1
ATOM 2063 C C . LEU A 1 247 ? -1.101 43.479 29.197 1.00 14.61 223 LEU A C 1
ATOM 2064 O O . LEU A 1 247 ? -1.014 43.019 30.361 1.00 15.99 223 LEU A O 1
ATOM 2069 N N . ALA A 1 248 ? -1.317 42.754 28.092 1.00 13.86 224 ALA A N 1
ATOM 2070 C CA . ALA A 1 248 ? -1.311 41.273 28.126 1.00 13.35 224 ALA A CA 1
ATOM 2071 C C . ALA A 1 248 ? -0.054 40.735 27.498 1.00 15.01 224 ALA A C 1
ATOM 2072 O O . ALA A 1 248 ? 0.378 41.252 26.462 1.00 15.95 224 ALA A O 1
ATOM 2074 N N . ILE A 1 249 ? 0.505 39.700 28.132 1.00 16.06 225 ILE A N 1
ATOM 2075 C CA . ILE A 1 249 ? 1.698 39.003 27.618 1.00 16.50 225 ILE A CA 1
ATOM 2076 C C . ILE A 1 249 ? 1.331 37.584 27.227 1.00 17.20 225 ILE A C 1
ATOM 2077 O O . ILE A 1 249 ? 0.385 37.043 27.755 1.00 16.01 225 ILE A O 1
ATOM 2082 N N . ARG A 1 250 ? 2.123 37.007 26.320 1.00 16.34 226 ARG A N 1
ATOM 2083 C CA . ARG A 1 250 ? 1.798 35.732 25.686 1.00 15.48 226 ARG A CA 1
ATOM 2084 C C . ARG A 1 250 ? 2.308 34.538 26.443 1.00 17.10 226 ARG A C 1
ATOM 2085 O O . ARG A 1 250 ? 3.483 34.503 26.842 1.00 19.26 226 ARG A O 1
ATOM 2093 N N . VAL A 1 251 ? 1.439 33.523 26.558 1.00 17.13 227 VAL A N 1
ATOM 2094 C CA . VAL A 1 251 ? 1.928 32.176 26.922 1.00 16.97 227 VAL A CA 1
ATOM 2095 C C . VAL A 1 251 ? 1.428 31.162 25.891 1.00 17.98 227 VAL A C 1
ATOM 2096 O O . VAL A 1 251 ? 0.496 31.427 25.173 1.00 19.34 227 VAL A O 1
ATOM 2100 N N A LYS A 1 252 ? 2.105 30.017 25.792 0.80 18.84 228 LYS A N 1
ATOM 2101 N N B LYS A 1 252 ? 2.105 30.015 25.815 0.20 19.19 228 LYS A N 1
ATOM 2102 C CA A LYS A 1 252 ? 1.843 29.063 24.722 0.80 20.40 228 LYS A CA 1
ATOM 2103 C CA B LYS A 1 252 ? 1.890 29.052 24.731 0.20 20.35 228 LYS A CA 1
ATOM 2104 C C A LYS A 1 252 ? 0.513 28.345 24.836 0.80 19.59 228 LYS A C 1
ATOM 2105 C C B LYS A 1 252 ? 0.573 28.288 24.825 0.20 20.42 228 LYS A C 1
ATOM 2106 O O A LYS A 1 252 ? -0.135 28.094 23.835 0.80 22.65 228 LYS A O 1
ATOM 2107 O O B LYS A 1 252 ? -0.024 27.974 23.797 0.20 20.72 228 LYS A O 1
ATOM 2118 N N . ASN A 1 253 ? 0.134 27.983 26.044 1.00 20.81 229 ASN A N 1
ATOM 2119 C CA . ASN A 1 253 ? -1.022 27.101 26.256 1.00 23.03 229 ASN A CA 1
ATOM 2120 C C . ASN A 1 253 ? -1.522 27.178 27.684 1.00 22.38 229 ASN A C 1
ATOM 2121 O O . ASN A 1 253 ? -1.005 27.927 28.535 1.00 21.64 229 ASN A O 1
ATOM 2126 N N . ASP A 1 254 ? -2.569 26.403 27.974 1.00 23.87 230 ASP A N 1
ATOM 2127 C CA . ASP A 1 254 ? -3.178 26.428 29.293 1.00 25.04 230 ASP A CA 1
ATOM 2128 C C . ASP A 1 254 ? -2.252 25.917 30.388 1.00 24.97 230 ASP A C 1
ATOM 2129 O O . ASP A 1 254 ? -2.372 26.316 31.542 1.00 24.25 230 ASP A O 1
ATOM 2134 N N . ALA A 1 255 ? -1.322 25.020 30.033 1.00 25.65 231 ALA A N 1
ATOM 2135 C CA . ALA A 1 255 ? -0.393 24.501 31.039 1.00 26.22 231 ALA A CA 1
ATOM 2136 C C . ALA A 1 255 ? 0.565 25.592 31.495 1.00 23.37 231 ALA A C 1
ATOM 2137 O O . ALA A 1 255 ? 0.843 25.724 32.689 1.00 24.16 231 ALA A O 1
ATOM 2139 N N . GLU A 1 256 ? 1.039 26.395 30.552 1.00 23.85 232 GLU A N 1
ATOM 2140 C CA . GLU A 1 256 ? 1.917 27.513 30.917 1.00 20.95 232 GLU A CA 1
ATOM 2141 C C . GLU A 1 256 ? 1.119 28.558 31.696 1.00 20.47 232 GLU A C 1
ATOM 2142 O O . GLU A 1 256 ? 1.630 29.134 32.637 1.00 19.17 232 GLU A O 1
ATOM 2148 N N . LEU A 1 257 ? -0.138 28.789 31.300 1.00 19.53 233 LEU A N 1
ATOM 2149 C CA . LEU A 1 257 ? -0.965 29.764 32.037 1.00 21.08 233 LEU A CA 1
ATOM 2150 C C . LEU A 1 257 ? -1.123 29.332 33.505 1.00 20.68 233 LEU A C 1
ATOM 2151 O O . LEU A 1 257 ? -0.954 30.121 34.425 1.00 19.51 233 LEU A O 1
ATOM 2156 N N . ALA A 1 258 ? -1.400 28.043 33.732 1.00 22.09 234 ALA A N 1
ATOM 2157 C CA . ALA A 1 258 ? -1.509 27.557 35.115 1.00 23.28 234 ALA A CA 1
ATOM 2158 C C . ALA A 1 258 ? -0.208 27.687 35.914 1.00 20.44 234 ALA A C 1
ATOM 2159 O O . ALA A 1 258 ? -0.229 28.017 37.091 1.00 20.60 234 ALA A O 1
ATOM 2161 N N . TYR A 1 259 ? 0.921 27.447 35.244 1.00 21.82 235 TYR A N 1
ATOM 2162 C CA . TYR A 1 259 ? 2.220 27.635 35.853 1.00 21.41 235 TYR A CA 1
ATOM 2163 C C . TYR A 1 259 ? 2.400 29.073 36.326 1.00 20.50 235 TYR A C 1
ATOM 2164 O O . TYR A 1 259 ? 2.774 29.317 37.469 1.00 20.59 235 TYR A O 1
ATOM 2173 N N . TRP A 1 260 ? 2.060 30.028 35.458 1.00 19.40 236 TRP A N 1
ATOM 2174 C CA . TRP A 1 260 ? 2.214 31.436 35.811 1.00 19.16 236 TRP A CA 1
ATOM 2175 C C . TRP A 1 260 ? 1.252 31.877 36.895 1.00 18.12 236 TRP A C 1
ATOM 2176 O O . TRP A 1 260 ? 1.616 32.685 37.718 1.00 19.91 236 TRP A O 1
ATOM 2187 N N . GLU A 1 261 ? 0.044 31.318 36.901 1.00 19.65 237 GLU A N 1
ATOM 2188 C CA . GLU A 1 261 ? -0.876 31.611 37.986 1.00 19.99 237 GLU A CA 1
ATOM 2189 C C . GLU A 1 261 ? -0.269 31.242 39.316 1.00 22.02 237 GLU A C 1
ATOM 2190 O O . GLU A 1 261 ? -0.304 32.017 40.250 1.00 20.61 237 GLU A O 1
ATOM 2196 N N . GLU A 1 262 ? 0.329 30.052 39.379 1.00 21.04 238 GLU A N 1
ATOM 2197 C CA . GLU A 1 262 ? 1.047 29.644 40.583 1.00 23.61 238 GLU A CA 1
ATOM 2198 C C . GLU A 1 262 ? 2.201 30.579 40.967 1.00 21.17 238 GLU A C 1
ATOM 2199 O O . GLU A 1 262 ? 2.340 30.967 42.126 1.00 21.37 238 GLU A O 1
ATOM 2205 N N . GLN A 1 263 ? 3.035 30.967 40.006 1.00 21.41 239 GLN A N 1
ATOM 2206 C CA . GLN A 1 263 ? 4.112 31.909 40.307 1.00 21.93 239 GLN A CA 1
ATOM 2207 C C . GLN A 1 263 ? 3.666 33.255 40.862 1.00 22.59 239 GLN A C 1
ATOM 2208 O O . GLN A 1 263 ? 4.271 33.804 41.793 1.00 24.18 239 GLN A O 1
ATOM 2214 N N . VAL A 1 264 ? 2.596 33.786 40.281 1.00 21.69 240 VAL A N 1
ATOM 2215 C CA . VAL A 1 264 ? 2.023 35.053 40.695 1.00 24.01 240 VAL A CA 1
ATOM 2216 C C . VAL A 1 264 ? 1.505 34.977 42.128 1.00 24.15 240 VAL A C 1
ATOM 2217 O O . VAL A 1 264 ? 1.784 35.853 42.935 1.00 25.19 240 VAL A O 1
ATOM 2221 N N . LYS A 1 265 ? 0.814 33.895 42.435 1.00 24.12 241 LYS A N 1
ATOM 2222 C CA . LYS A 1 265 ? 0.273 33.676 43.784 1.00 26.42 241 LYS A CA 1
ATOM 2223 C C . LYS A 1 265 ? 1.395 33.568 44.824 1.00 26.07 241 LYS A C 1
ATOM 2224 O O . LYS A 1 265 ? 1.302 34.111 45.931 1.00 25.77 241 LYS A O 1
ATOM 2230 N N . GLN A 1 266 ? 2.475 32.873 44.470 1.00 26.40 242 GLN A N 1
ATOM 2231 C CA . GLN A 1 266 ? 3.603 32.700 45.399 1.00 27.35 242 GLN A CA 1
ATOM 2232 C C . GLN A 1 266 ? 4.260 34.007 45.746 1.00 28.34 242 GLN A C 1
ATOM 2233 O O . GLN A 1 266 ? 4.836 34.141 46.815 1.00 31.02 242 GLN A O 1
ATOM 2239 N N A ARG A 1 267 ? 4.176 34.997 44.853 0.70 27.13 243 ARG A N 1
ATOM 2240 N N B ARG A 1 267 ? 4.192 34.966 44.830 0.30 27.63 243 ARG A N 1
ATOM 2241 C CA A ARG A 1 267 ? 4.776 36.304 45.126 0.70 27.77 243 ARG A CA 1
ATOM 2242 C CA B ARG A 1 267 ? 4.742 36.287 45.066 0.30 27.33 243 ARG A CA 1
ATOM 2243 C C A ARG A 1 267 ? 3.768 37.277 45.787 0.70 27.27 243 ARG A C 1
ATOM 2244 C C B ARG A 1 267 ? 3.878 37.069 46.069 0.30 28.00 243 ARG A C 1
ATOM 2245 O O A ARG A 1 267 ? 4.070 38.449 46.042 0.70 29.01 243 ARG A O 1
ATOM 2246 O O B ARG A 1 267 ? 4.390 37.892 46.833 0.30 28.33 243 ARG A O 1
ATOM 2261 N N . GLY A 1 268 ? 2.584 36.767 46.104 1.00 27.64 244 GLY A N 1
ATOM 2262 C CA . GLY A 1 268 ? 1.642 37.480 46.991 1.00 28.53 244 GLY A CA 1
ATOM 2263 C C . GLY A 1 268 ? 0.724 38.389 46.213 1.00 27.21 244 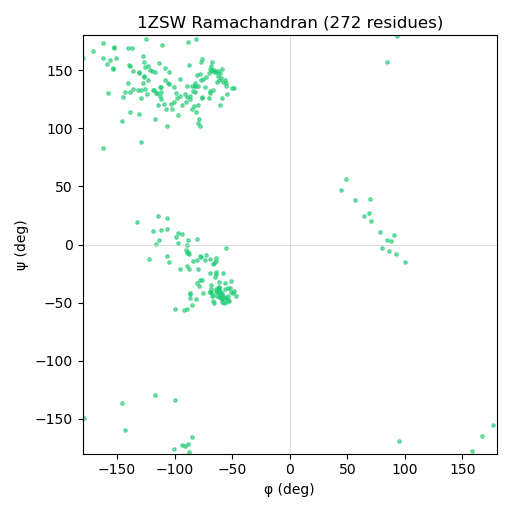GLY A C 1
ATOM 2264 O O . GLY A 1 268 ? -0.099 39.136 46.786 1.00 29.01 244 GLY A O 1
ATOM 2265 N N . PHE A 1 269 ? 0.843 38.335 44.897 1.00 26.16 245 PHE A N 1
ATOM 2266 C CA . PHE A 1 269 ? -0.128 39.027 44.080 1.00 25.83 245 PHE A CA 1
ATOM 2267 C C . PHE A 1 269 ? -1.441 38.236 44.071 1.00 27.57 245 PHE A C 1
ATOM 2268 O O . PHE A 1 269 ? -1.467 36.993 44.232 1.00 29.65 245 PHE A O 1
ATOM 2276 N N A HIS A 1 270 ? -2.518 38.943 43.800 0.70 27.82 246 HIS A N 1
ATOM 2277 N N B HIS A 1 270 ? -2.537 38.974 43.958 0.30 27.69 246 HIS A N 1
ATOM 2278 C CA A HIS A 1 270 ? -3.843 38.374 43.839 0.70 30.31 246 HIS A CA 1
ATOM 2279 C CA B HIS A 1 270 ? -3.847 38.376 43.818 0.30 28.31 246 HIS A CA 1
ATOM 2280 C C A HIS A 1 270 ? -4.336 38.192 42.409 0.70 30.51 246 HIS A C 1
ATOM 2281 C C B HIS A 1 270 ? -4.055 38.140 42.338 0.30 28.70 246 HIS A C 1
ATOM 2282 O O A HIS A 1 270 ? -4.555 39.173 41.699 0.70 30.03 246 HIS A O 1
ATOM 2283 O O B HIS A 1 270 ? -3.804 39.030 41.526 0.30 27.48 246 HIS A O 1
ATOM 2296 N N . SER A 1 271 ? -4.489 36.931 41.998 1.00 30.07 247 SER A N 1
ATOM 2297 C CA . SER A 1 271 ? -4.838 36.596 40.629 1.00 28.84 247 SER A CA 1
ATOM 2298 C C . SER A 1 271 ? -6.356 36.669 40.500 1.00 28.39 247 SER A C 1
ATOM 2299 O O . SER A 1 271 ? -7.058 36.334 41.448 1.00 28.14 247 SER A O 1
ATOM 2302 N N . SER A 1 272 ? -6.859 37.102 39.340 1.00 25.16 248 SER A N 1
ATOM 2303 C CA . SER A 1 272 ? -8.283 36.989 39.000 1.00 24.17 248 SER A CA 1
ATOM 2304 C C . SER A 1 272 ? -8.775 35.549 38.874 1.00 25.81 248 SER A C 1
ATOM 2305 O O . SER A 1 272 ? -10.006 35.295 38.829 1.00 28.01 248 SER A O 1
ATOM 2308 N N . GLY A 1 273 ? -7.844 34.607 38.795 1.00 23.81 249 GLY A N 1
ATOM 2309 C CA . GLY A 1 273 ? -8.196 33.255 38.379 1.00 24.24 249 GLY A CA 1
ATOM 2310 C C . GLY A 1 273 ? -8.216 33.186 36.862 1.00 25.93 249 GLY A C 1
ATOM 2311 O O . GLY A 1 273 ? -8.339 34.239 36.192 1.00 25.02 249 GLY A O 1
ATOM 2312 N N . ILE A 1 274 ? -8.055 31.986 36.312 1.00 24.87 250 ILE A N 1
ATOM 2313 C CA . ILE A 1 274 ? -8.118 31.805 34.863 1.00 25.36 250 ILE A CA 1
ATOM 2314 C C . ILE A 1 274 ? -9.547 31.993 34.384 1.00 28.53 250 ILE A C 1
ATOM 2315 O O . ILE A 1 274 ? -10.483 31.341 34.892 1.00 29.45 250 ILE A O 1
ATOM 2320 N N . ILE A 1 275 ? -9.719 32.890 33.418 1.00 27.04 251 ILE A N 1
ATOM 2321 C CA . ILE A 1 275 ? -11.028 33.163 32.808 1.00 28.36 251 ILE A CA 1
ATOM 2322 C C . ILE A 1 275 ? -10.973 32.841 31.307 1.00 29.06 251 ILE A C 1
ATOM 2323 O O . ILE A 1 275 ? -10.030 33.212 30.616 1.00 26.21 251 ILE A O 1
ATOM 2328 N N . ASP A 1 276 ? -11.969 32.124 30.803 1.00 28.73 252 ASP A N 1
ATOM 2329 C CA . ASP A 1 276 ? -12.049 31.847 29.385 1.00 28.83 252 ASP A CA 1
ATOM 2330 C C . ASP A 1 276 ? -12.662 33.039 28.658 1.00 28.74 252 ASP A C 1
ATOM 2331 O O . ASP A 1 276 ? -13.828 33.416 28.891 1.00 27.35 252 ASP A O 1
ATOM 2336 N N . ARG A 1 277 ? -11.837 33.676 27.819 1.00 25.60 253 ARG A N 1
ATOM 2337 C CA . ARG A 1 277 ? -12.242 34.853 27.071 1.00 28.07 253 ARG A CA 1
ATOM 2338 C C . ARG A 1 277 ? -12.637 34.469 25.646 1.00 28.81 253 ARG A C 1
ATOM 2339 O O . ARG A 1 277 ? -12.809 35.348 24.789 1.00 30.79 253 ARG A O 1
ATOM 2347 N N A PHE A 1 278 ? -12.825 33.165 25.438 0.60 29.37 254 PHE A N 1
ATOM 2348 N N B PHE A 1 278 ? -12.721 33.157 25.395 0.40 28.72 254 PHE A N 1
ATOM 2349 C CA A PHE A 1 278 ? -13.202 32.558 24.161 0.60 30.08 254 PHE A CA 1
ATOM 2350 C CA B PHE A 1 278 ? -13.200 32.546 24.133 0.40 28.77 254 PHE A CA 1
ATOM 2351 C C A PHE A 1 278 ? -12.057 32.523 23.148 0.60 29.92 254 PHE A C 1
ATOM 2352 C C B PHE A 1 278 ? -12.230 32.577 22.947 0.40 28.74 254 PHE A C 1
ATOM 2353 O O A PHE A 1 278 ? -11.620 31.443 22.733 0.60 29.54 254 PHE A O 1
ATOM 2354 O O B PHE A 1 278 ? -12.091 31.600 22.200 0.40 29.27 254 PHE A O 1
ATOM 2369 N N . TYR A 1 279 ? -11.543 33.699 22.795 1.00 27.54 255 TYR A N 1
ATOM 2370 C CA . TYR A 1 279 ? -10.458 33.798 21.834 1.00 27.66 255 TYR A CA 1
ATOM 2371 C C . TYR A 1 279 ? -9.112 33.415 22.466 1.00 26.15 255 TYR A C 1
ATOM 2372 O O . TYR A 1 279 ? -8.132 33.206 21.750 1.00 25.58 255 TYR A O 1
ATOM 2381 N N . PHE A 1 280 ? -9.096 33.319 23.799 1.00 22.47 256 PHE A N 1
ATOM 2382 C CA . PHE A 1 280 ? -7.943 32.863 24.578 1.00 21.53 256 PHE A CA 1
ATOM 2383 C C . PHE A 1 280 ? -8.390 32.675 26.022 1.00 22.15 256 PHE A C 1
ATOM 2384 O O . PHE A 1 280 ? -9.475 33.167 26.412 1.00 23.91 256 PHE A O 1
ATOM 2392 N N . LYS A 1 281 ? -7.567 32.005 26.837 1.00 20.65 257 LYS A N 1
ATOM 2393 C CA . LYS A 1 281 ? -7.778 32.016 28.279 1.00 20.68 257 LYS A CA 1
ATOM 2394 C C . LYS A 1 281 ? -6.734 32.945 28.919 1.00 19.79 257 LYS A C 1
ATOM 2395 O O . LYS A 1 281 ? -5.615 33.098 28.393 1.00 19.19 257 LYS A O 1
ATOM 2401 N N . SER A 1 282 ? -7.105 33.575 30.010 1.00 19.96 258 SER A N 1
ATOM 2402 C CA . SER A 1 282 ? -6.184 34.514 30.641 1.00 18.46 258 SER A CA 1
ATOM 2403 C C . SER A 1 282 ? -6.405 34.658 32.128 1.00 19.03 258 SER A C 1
ATOM 2404 O O . SER A 1 282 ? -7.457 34.219 32.664 1.00 21.04 258 SER A O 1
ATOM 2407 N N . LEU A 1 283 ? -5.456 35.318 32.785 1.00 17.67 259 LEU A N 1
ATOM 2408 C CA . LEU A 1 283 ? -5.644 35.738 34.141 1.00 17.55 259 LEU A CA 1
ATOM 2409 C C . LEU A 1 283 ? -5.079 37.136 34.275 1.00 19.61 259 LEU A C 1
ATOM 2410 O O . LEU A 1 283 ? -4.235 37.543 33.455 1.00 18.96 259 LEU A O 1
ATOM 2415 N N . TYR A 1 284 ? -5.611 37.882 35.221 1.00 17.77 260 TYR A N 1
ATOM 2416 C CA . TYR A 1 284 ? -5.143 39.249 35.467 1.00 16.59 260 TYR A CA 1
ATOM 2417 C C . TYR A 1 284 ? -4.549 39.373 36.865 1.00 18.33 260 TYR A C 1
ATOM 2418 O O . TYR A 1 284 ? -4.985 38.739 37.825 1.00 19.90 260 TYR A O 1
ATOM 2427 N N . PHE A 1 285 ? -3.564 40.256 37.014 1.00 17.43 261 PHE A N 1
ATOM 2428 C CA . PHE A 1 285 ? -3.051 40.581 38.348 1.00 17.82 261 PHE A CA 1
ATOM 2429 C C . PHE A 1 285 ? -2.483 41.975 38.288 1.00 18.93 261 PHE A C 1
ATOM 2430 O O . PHE A 1 285 ? -2.044 42.428 37.198 1.00 17.85 261 PHE A O 1
ATOM 2438 N N . ARG A 1 286 ? -2.503 42.664 39.424 1.00 17.47 262 ARG A N 1
ATOM 2439 C CA . ARG A 1 286 ? -1.864 43.988 39.529 1.00 19.07 262 ARG A CA 1
ATOM 2440 C C . ARG A 1 286 ? -0.572 43.843 40.294 1.00 23.77 262 ARG A C 1
ATOM 2441 O O . ARG A 1 286 ? -0.502 43.096 41.308 1.00 24.08 262 ARG A O 1
ATOM 2449 N N . GLU A 1 287 ? 0.468 44.527 39.823 1.00 21.32 263 GLU A N 1
ATOM 2450 C CA . GLU A 1 287 ? 1.726 44.481 40.580 1.00 23.13 263 GLU A CA 1
ATOM 2451 C C . GLU A 1 287 ? 1.813 45.612 41.616 1.00 23.99 263 GLU A C 1
ATOM 2452 O O . GLU A 1 287 ? 0.859 46.358 41.816 1.00 23.65 263 GLU A O 1
ATOM 2458 N N . SER A 1 288 ? 2.977 45.721 42.254 1.00 26.62 264 SER A N 1
ATOM 2459 C CA . SER A 1 288 ? 3.175 46.632 43.374 1.00 28.27 264 SER A CA 1
ATOM 2460 C C . SER A 1 288 ? 2.745 48.082 43.092 1.00 27.91 264 SER A C 1
ATOM 2461 O O . SER A 1 288 ? 2.204 48.744 43.973 1.00 28.71 264 SER A O 1
ATOM 2466 N N . ASN A 1 289 ? 2.986 48.560 41.868 1.00 24.80 265 ASN A N 1
ATOM 2467 C CA . ASN A 1 289 ? 2.684 49.928 41.490 1.00 23.08 265 ASN A CA 1
ATOM 2468 C C . ASN A 1 289 ? 1.266 50.074 40.961 1.00 23.91 265 ASN A C 1
ATOM 2469 O O . ASN A 1 289 ? 0.884 51.143 40.537 1.00 26.31 265 ASN A O 1
ATOM 2474 N N . GLY A 1 290 ? 0.490 48.999 40.983 1.00 21.99 266 GLY A N 1
ATOM 2475 C CA . GLY A 1 290 ? -0.893 49.097 40.542 1.00 22.57 266 GLY A CA 1
ATOM 2476 C C . GLY A 1 290 ? -1.074 48.871 39.043 1.00 23.60 266 GLY A C 1
ATOM 2477 O O . GLY A 1 290 ? -2.191 49.026 38.541 1.00 25.08 266 GLY A O 1
ATOM 2478 N N . ILE A 1 291 ? 0.010 48.551 38.324 1.00 18.92 267 ILE A N 1
ATOM 2479 C CA . ILE A 1 291 ? -0.107 48.272 36.898 1.00 19.97 267 ILE A CA 1
ATOM 2480 C C . ILE A 1 291 ? -0.863 46.930 36.698 1.00 18.56 267 ILE A C 1
ATOM 2481 O O . ILE A 1 291 ? -0.491 45.936 37.290 1.00 18.85 267 ILE A O 1
ATOM 2486 N N . LEU A 1 292 ? -1.858 46.904 35.824 1.00 19.27 268 LEU A N 1
ATOM 2487 C CA . LEU A 1 292 ? -2.633 45.669 35.577 1.00 16.79 268 LEU A CA 1
ATOM 2488 C C . LEU A 1 292 ? -2.041 44.933 34.424 1.00 16.82 268 LEU A C 1
ATOM 2489 O O . LEU A 1 292 ? -1.990 45.429 33.290 1.00 16.58 268 LEU A O 1
ATOM 2494 N N . PHE A 1 293 ? -1.609 43.710 34.706 1.00 17.07 269 PHE A N 1
ATOM 2495 C CA . PHE A 1 293 ? -1.097 42.832 33.688 1.00 16.16 269 PHE A CA 1
ATOM 2496 C C . PHE A 1 293 ? -2.093 41.704 33.429 1.00 16.51 269 PHE A C 1
ATOM 2497 O O . PHE A 1 293 ? -2.853 41.304 34.347 1.00 17.49 269 PHE A O 1
ATOM 2505 N N . GLU A 1 294 ? -2.085 41.186 32.219 1.00 16.09 270 GLU A N 1
ATOM 2506 C CA . GLU A 1 294 ? -2.872 39.997 31.908 1.00 14.90 270 GLU A CA 1
ATOM 2507 C C . GLU A 1 294 ? -1.914 38.988 31.298 1.00 16.46 270 GLU A C 1
ATOM 2508 O O . GLU A 1 294 ? -0.981 39.351 30.553 1.00 17.65 270 GLU A O 1
ATOM 2514 N N . ILE A 1 295 ? -2.136 37.713 31.598 1.00 17.21 271 ILE A N 1
ATOM 2515 C CA . ILE A 1 295 ? -1.342 36.651 30.986 1.00 17.21 271 ILE A CA 1
ATOM 2516 C C . ILE A 1 295 ? -2.320 35.858 30.119 1.00 16.55 271 ILE A C 1
ATOM 2517 O O . ILE A 1 295 ? -3.290 35.341 30.646 1.00 19.14 271 ILE A O 1
ATOM 2522 N N . ALA A 1 296 ? -2.074 35.793 28.809 1.00 15.54 272 ALA A N 1
ATOM 2523 C CA . ALA A 1 296 ? -3.061 35.255 27.871 1.00 16.63 272 ALA A CA 1
ATOM 2524 C C . ALA A 1 296 ? -2.449 34.173 27.001 1.00 18.68 272 ALA A C 1
ATOM 2525 O O . ALA A 1 296 ? -1.328 34.315 26.470 1.00 18.01 272 ALA A O 1
ATOM 2527 N N . THR A 1 297 ? -3.221 33.106 26.776 1.00 17.82 273 THR A N 1
ATOM 2528 C CA . THR A 1 297 ? -2.765 32.115 25.793 1.00 18.48 273 THR A CA 1
ATOM 2529 C C . THR A 1 297 ? -2.809 32.605 24.342 1.00 18.37 273 THR A C 1
ATOM 2530 O O . THR A 1 297 ? -3.685 33.400 23.944 1.00 19.77 273 THR A O 1
ATOM 2534 N N . ASP A 1 298 ? -1.880 32.125 23.526 1.00 19.42 274 ASP A N 1
ATOM 2535 C CA . ASP A 1 298 ? -1.817 32.489 22.102 1.00 19.95 274 ASP A CA 1
ATOM 2536 C C . ASP A 1 298 ? -3.058 32.062 21.352 1.00 21.35 274 ASP A C 1
ATOM 2537 O O . ASP A 1 298 ? -3.554 32.783 20.495 1.00 22.43 274 ASP A O 1
ATOM 2542 N N . GLY A 1 299 ? -3.579 30.897 21.708 1.00 21.67 275 GLY A N 1
ATOM 2543 C CA . GLY A 1 299 ? -4.765 30.400 21.028 1.00 24.04 275 GLY A CA 1
ATOM 2544 C C . GLY A 1 299 ? -6.014 30.370 21.876 1.00 23.84 275 GLY A C 1
ATOM 2545 O O . GLY A 1 299 ? -5.961 30.478 23.106 1.00 21.60 275 GLY A O 1
ATOM 2546 N N . PRO A 1 300 ? -7.159 30.077 21.233 1.00 25.71 276 PRO A N 1
ATOM 2547 C CA . PRO A 1 300 ? -7.242 29.703 19.806 1.00 25.31 276 PRO A CA 1
ATOM 2548 C C . PRO A 1 300 ? -7.284 30.846 18.803 1.00 26.31 276 PRO A C 1
ATOM 2549 O O . PRO A 1 300 ? -7.081 30.613 17.588 1.00 27.34 276 PRO A O 1
ATOM 2553 N N . GLY A 1 301 ? -7.531 32.071 19.272 1.00 24.13 277 GLY A N 1
ATOM 2554 C CA . GLY A 1 301 ? -7.490 33.220 18.384 1.00 26.38 277 GLY A CA 1
ATOM 2555 C C . GLY A 1 301 ? -8.828 33.583 17.782 1.00 29.07 277 GLY A C 1
ATOM 2556 O O . GLY A 1 301 ? -9.830 32.907 18.042 1.00 29.86 277 GLY A O 1
ATOM 2557 N N . PHE A 1 302 ? -8.840 34.636 16.967 1.00 28.03 278 PHE A N 1
ATOM 2558 C CA . PHE A 1 302 ? -10.098 35.200 16.440 1.00 31.99 278 PHE A CA 1
ATOM 2559 C C . PHE A 1 302 ? -10.710 34.401 15.287 1.00 35.40 278 PHE A C 1
ATOM 2560 O O . PHE A 1 302 ? -11.839 34.691 14.873 1.00 35.44 278 PHE A O 1
ATOM 2568 N N . THR A 1 303 ? -9.961 33.435 14.755 1.00 36.96 279 THR A N 1
ATOM 2569 C CA . THR A 1 303 ? -10.456 32.617 13.641 1.00 42.79 279 THR A CA 1
ATOM 2570 C C . THR A 1 303 ? -11.180 31.378 14.148 1.00 45.76 279 THR A C 1
ATOM 2571 O O . THR A 1 303 ? -11.756 30.628 13.356 1.00 48.05 279 THR A O 1
ATOM 2575 N N . VAL A 1 304 ? -11.166 31.184 15.468 1.00 47.96 280 VAL A N 1
ATOM 2576 C CA . VAL A 1 304 ? -11.920 30.114 16.118 1.00 50.62 280 VAL A CA 1
ATOM 2577 C C . VAL A 1 304 ? -13.416 30.144 15.730 1.00 52.43 280 VAL A C 1
ATOM 2578 O O . VAL A 1 304 ? -13.985 29.097 15.420 1.00 54.71 280 VAL A O 1
ATOM 2582 N N . ASP A 1 305 ? -14.026 31.334 15.716 1.00 53.60 281 ASP A N 1
ATOM 2583 C CA . ASP A 1 305 ? -15.474 31.476 15.489 1.00 54.77 281 ASP A CA 1
ATOM 2584 C C . ASP A 1 305 ? -15.835 32.198 14.179 1.00 54.81 281 ASP A C 1
ATOM 2585 O O . ASP A 1 305 ? -16.921 32.787 14.055 1.00 55.00 281 ASP A O 1
ATOM 2590 N N . GLY A 1 306 ? -14.930 32.160 13.207 1.00 54.21 282 GLY A N 1
ATOM 2591 C CA . GLY A 1 306 ? -15.172 32.840 11.938 1.00 53.84 282 GLY A CA 1
ATOM 2592 C C . GLY A 1 306 ? -14.045 32.675 10.952 1.00 53.39 282 GLY A C 1
ATOM 2593 O O . GLY A 1 306 ? -12.918 32.342 11.334 1.00 54.68 282 GLY A O 1
ATOM 2594 N N . ASP A 1 307 ? -14.354 32.900 9.679 1.00 52.87 283 ASP A N 1
ATOM 2595 C CA . ASP A 1 307 ? -13.356 32.870 8.617 1.00 52.99 283 ASP A CA 1
ATOM 2596 C C . ASP A 1 307 ? -12.546 34.161 8.600 1.00 51.08 283 ASP A C 1
ATOM 2597 O O . ASP A 1 307 ? -13.078 35.241 8.906 1.00 51.70 283 ASP A O 1
ATOM 2602 N N . VAL A 1 308 ? -11.270 34.041 8.238 1.00 48.44 284 VAL A N 1
ATOM 2603 C CA . VAL A 1 308 ? -10.385 35.199 8.048 1.00 45.37 284 VAL A CA 1
ATOM 2604 C C . VAL A 1 308 ? -10.988 36.224 7.078 1.00 43.47 284 VAL A C 1
ATOM 2605 O O . VAL A 1 308 ? -10.860 37.442 7.273 1.00 40.88 284 VAL A O 1
ATOM 2609 N N . GLU A 1 309 ? -11.660 35.746 6.034 1.00 41.99 285 GLU A N 1
ATOM 2610 C CA . GLU A 1 309 ? -12.199 36.657 5.023 1.00 40.60 285 GLU A CA 1
ATOM 2611 C C . GLU A 1 309 ? -13.131 37.736 5.5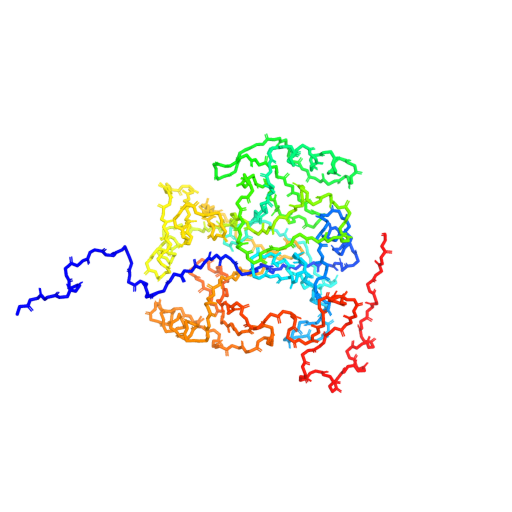62 1.00 38.66 285 GLU A C 1
ATOM 2612 O O . GLU A 1 309 ? -13.141 38.852 5.051 1.00 37.58 285 GLU A O 1
ATOM 2618 N N . HIS A 1 310 ? -13.884 37.415 6.607 1.00 37.37 286 HIS A N 1
ATOM 2619 C CA . HIS A 1 310 ? -14.941 38.303 7.085 1.00 37.81 286 HIS A CA 1
ATOM 2620 C C . HIS A 1 310 ? -14.767 38.802 8.535 1.00 35.49 286 HIS A C 1
ATOM 2621 O O . HIS A 1 310 ? -15.688 39.382 9.108 1.00 34.08 286 HIS A O 1
ATOM 2628 N N . LEU A 1 311 ? -13.581 38.590 9.112 1.00 34.70 287 LEU A N 1
ATOM 2629 C CA . LEU A 1 311 ? -13.271 39.090 10.463 1.00 33.61 287 LEU A CA 1
ATOM 2630 C C . LEU A 1 311 ? -13.648 40.542 10.596 1.00 32.13 287 LEU A C 1
ATOM 2631 O O . LEU A 1 311 ? -13.320 41.350 9.722 1.00 32.86 287 LEU A O 1
ATOM 2636 N N . GLY A 1 312 ? -14.305 40.871 11.709 1.00 31.20 288 GLY A N 1
ATOM 2637 C CA . GLY A 1 312 ? -14.552 42.254 12.097 1.00 28.42 288 GLY A CA 1
ATOM 2638 C C . GLY A 1 312 ? -15.704 42.979 11.432 1.00 27.93 288 GLY A C 1
ATOM 2639 O O . GLY A 1 312 ? -15.996 44.109 11.774 1.00 28.70 288 GLY A O 1
ATOM 2640 N N . GLU A 1 313 ? -16.373 42.319 10.491 1.00 28.87 289 GLU A N 1
ATOM 2641 C CA . GLU A 1 313 ? -17.400 42.961 9.686 1.00 30.56 289 GLU A CA 1
ATOM 2642 C C . GLU A 1 313 ? -18.763 43.086 10.360 1.00 33.04 289 GLU A C 1
ATOM 2643 O O . GLU A 1 313 ? -19.492 44.054 10.113 1.00 35.00 289 GLU A O 1
ATOM 2649 N N . LYS A 1 314 ? -19.116 42.113 11.193 1.00 32.62 290 LYS A N 1
ATOM 2650 C CA . LYS A 1 314 ? -20.363 42.210 11.938 1.00 34.00 290 LYS A CA 1
ATOM 2651 C C . LYS A 1 314 ? -20.128 42.066 13.427 1.00 33.10 290 LYS A C 1
ATOM 2652 O O . LYS A 1 314 ? -18.994 41.852 13.864 1.00 30.74 290 LYS A O 1
ATOM 2658 N N . LEU A 1 315 ? -21.202 42.205 14.199 1.00 31.10 291 LEU A N 1
ATOM 2659 C CA . LEU A 1 315 ? -21.118 42.156 15.652 1.00 30.19 291 LEU A CA 1
ATOM 2660 C C . LEU A 1 315 ? -21.016 40.731 16.118 1.00 32.28 291 LEU A C 1
ATOM 2661 O O . LEU A 1 315 ? -21.994 39.978 16.022 1.00 31.04 291 LEU A O 1
ATOM 2666 N N . ASP A 1 316 ? -19.827 40.361 16.590 1.00 29.85 292 ASP A N 1
ATOM 2667 C CA . ASP A 1 316 ? -19.559 39.009 17.051 1.00 32.18 292 ASP A CA 1
ATOM 2668 C C . ASP A 1 316 ? -19.749 38.915 18.544 1.00 32.07 292 ASP A C 1
ATOM 2669 O O . ASP A 1 316 ? -19.417 39.841 19.287 1.00 32.50 292 ASP A O 1
ATOM 2674 N N . LEU A 1 317 ? -20.298 37.789 18.984 1.00 31.43 293 LEU A N 1
ATOM 2675 C CA . LEU A 1 317 ? -20.551 37.571 20.399 1.00 31.13 293 LEU A CA 1
ATOM 2676 C C . LEU A 1 317 ? -20.016 36.218 20.803 1.00 32.52 293 LEU A C 1
ATOM 2677 O O . LEU A 1 317 ? -20.011 35.282 19.994 1.00 31.27 293 LEU A O 1
ATOM 2682 N N . PRO A 1 318 ? -19.554 36.113 22.057 1.00 33.54 294 PRO A N 1
ATOM 2683 C CA . PRO A 1 318 ? -19.165 34.826 22.612 1.00 34.49 294 PRO A CA 1
ATOM 2684 C C . PRO A 1 318 ? -20.467 34.015 22.734 1.00 34.19 294 PRO A C 1
ATOM 2685 O O . PRO A 1 318 ? -21.527 34.618 22.891 1.00 33.04 294 PRO A O 1
ATOM 2689 N N . PRO A 1 319 ? -20.393 32.678 22.601 1.00 35.33 295 PRO A N 1
ATOM 2690 C CA . PRO A 1 319 ? -21.618 31.859 22.591 1.00 36.34 295 PRO A CA 1
ATOM 2691 C C . PRO A 1 319 ? -22.607 32.169 23.713 1.00 38.55 295 PRO A C 1
ATOM 2692 O O . PRO A 1 319 ? -23.812 32.217 23.456 1.00 39.32 295 PRO A O 1
ATOM 2696 N N . PHE A 1 320 ? -22.106 32.415 24.926 1.00 42.25 296 PHE A N 1
ATOM 2697 C CA . PHE A 1 320 ? -22.976 32.627 26.087 1.00 44.67 296 PHE A CA 1
ATOM 2698 C C . PHE A 1 320 ? -23.865 33.863 26.015 1.00 46.02 296 PHE A C 1
ATOM 2699 O O . PHE A 1 320 ? -24.779 34.012 26.829 1.00 48.31 296 PHE A O 1
ATOM 2707 N N . LEU A 1 321 ? -23.597 34.741 25.044 1.00 45.72 297 LEU A N 1
ATOM 2708 C CA . LEU A 1 321 ? -24.339 35.989 24.902 1.00 44.84 297 LEU A CA 1
ATOM 2709 C C . LEU A 1 321 ? -25.309 36.019 23.724 1.00 44.69 297 LEU A C 1
ATOM 2710 O O . LEU A 1 321 ? -26.109 36.937 23.625 1.00 45.29 297 LEU A O 1
ATOM 2715 N N . GLU A 1 322 ? -25.249 35.016 22.841 1.00 45.04 298 GLU A N 1
ATOM 2716 C CA . GLU A 1 322 ? -26.187 34.942 21.713 1.00 46.34 298 GLU A CA 1
ATOM 2717 C C . GLU A 1 322 ? -27.646 34.910 22.167 1.00 47.74 298 GLU A C 1
ATOM 2718 O O . GLU A 1 322 ? -28.534 35.281 21.402 1.00 48.41 298 GLU A O 1
ATOM 2724 N N . ASP A 1 323 ? -27.890 34.449 23.398 1.00 49.49 299 ASP A N 1
ATOM 2725 C CA . ASP A 1 323 ? -29.242 34.438 23.966 1.00 51.70 299 ASP A CA 1
ATOM 2726 C C . ASP A 1 323 ? -29.779 35.853 24.131 1.00 51.89 299 ASP A C 1
ATOM 2727 O O . ASP A 1 323 ? -30.988 36.068 24.140 1.00 52.49 299 ASP A O 1
ATOM 2732 N N . GLN A 1 324 ? -28.857 36.803 24.233 1.00 52.43 300 GLN A N 1
ATOM 2733 C CA . GLN A 1 324 ? -29.168 38.210 24.482 1.00 52.05 300 GLN A CA 1
ATOM 2734 C C . GLN A 1 324 ? -28.860 39.094 23.273 1.00 51.67 300 GLN A C 1
ATOM 2735 O O . GLN A 1 324 ? -28.838 40.318 23.402 1.00 51.26 300 GLN A O 1
ATOM 2741 N N . ARG A 1 325 ? -28.613 38.490 22.108 1.00 51.35 301 ARG A N 1
ATOM 2742 C CA . ARG A 1 325 ? -28.223 39.276 20.926 1.00 49.70 301 ARG A CA 1
ATOM 2743 C C . ARG A 1 325 ? -29.232 40.384 20.645 1.00 50.88 301 ARG A C 1
ATOM 2744 O O . ARG A 1 325 ? -28.842 41.538 20.460 1.00 50.96 301 ARG A O 1
ATOM 2752 N N . ALA A 1 326 ? -30.522 40.034 20.644 1.00 51.17 302 ALA A N 1
ATOM 2753 C CA . ALA A 1 326 ? -31.594 40.997 20.345 1.00 51.02 302 ALA A CA 1
ATOM 2754 C C . ALA A 1 326 ? -31.532 42.213 21.260 1.00 51.09 302 ALA A C 1
ATOM 2755 O O . ALA A 1 326 ? -31.631 43.348 20.795 1.00 50.98 302 ALA A O 1
ATOM 2757 N N . GLU A 1 327 ? -31.358 41.954 22.556 1.00 51.26 303 GLU A N 1
ATOM 2758 C CA . GLU A 1 327 ? -31.211 42.997 23.565 1.00 52.09 303 GLU A CA 1
ATOM 2759 C C . GLU A 1 327 ? -29.925 43.788 23.344 1.00 50.72 303 GLU A C 1
ATOM 2760 O O . GLU A 1 327 ? -29.950 45.022 23.321 1.00 50.51 303 GLU A O 1
ATOM 2766 N N . ILE A 1 328 ? -28.808 43.070 23.197 1.00 49.28 304 ILE A N 1
ATOM 2767 C CA . ILE A 1 328 ? -27.488 43.687 23.021 1.00 46.91 304 ILE A CA 1
ATOM 2768 C C . ILE A 1 328 ? -27.477 44.595 21.782 1.00 47.39 304 ILE A C 1
ATOM 2769 O O . ILE A 1 328 ? -27.074 45.767 21.861 1.00 47.03 304 ILE A O 1
ATOM 2774 N N . GLU A 1 329 ? -27.951 44.061 20.658 1.00 46.33 305 GLU A N 1
ATOM 2775 C CA . GLU A 1 329 ? -27.981 44.804 19.398 1.00 48.39 305 GLU A CA 1
ATOM 2776 C C . GLU A 1 329 ? -28.845 46.054 19.480 1.00 48.55 305 GLU A C 1
ATOM 2777 O O . GLU A 1 329 ? -28.470 47.103 18.963 1.00 48.46 305 GLU A O 1
ATOM 2783 N N . ALA A 1 330 ? -29.993 45.929 20.144 1.00 49.32 306 ALA A N 1
ATOM 2784 C CA . ALA A 1 330 ? -30.931 47.040 20.310 1.00 50.41 306 ALA A CA 1
ATOM 2785 C C . ALA A 1 330 ? -30.324 48.224 21.070 1.00 50.67 306 ALA A C 1
ATOM 2786 O O . ALA A 1 330 ? -30.672 49.377 20.797 1.00 51.34 306 ALA A O 1
ATOM 2788 N N . ASN A 1 331 ? -29.409 47.941 22.001 1.00 50.37 307 ASN A N 1
ATOM 2789 C CA . ASN A 1 331 ? -28.781 48.981 22.824 1.00 49.90 307 ASN A CA 1
ATOM 2790 C C . ASN A 1 331 ? -27.501 49.592 22.214 1.00 49.82 307 ASN A C 1
ATOM 2791 O O . ASN A 1 331 ? -26.909 50.503 22.795 1.00 49.68 307 ASN A O 1
ATOM 2800 N N . LEU A 1 332 ? -27.095 49.125 21.037 1.00 48.72 308 LEU A N 1
ATOM 2801 C CA . LEU A 1 332 ? -25.867 49.631 20.412 1.00 48.24 308 LEU A CA 1
ATOM 2802 C C . LEU A 1 332 ? -26.126 50.441 19.146 1.00 48.81 308 LEU A C 1
ATOM 2803 O O . LEU A 1 332 ? -26.914 50.035 18.289 1.00 49.36 308 LEU A O 1
ATOM 2808 N N . ALA A 1 333 ? -25.448 51.580 19.030 1.00 48.70 309 ALA A N 1
ATOM 2809 C CA . ALA A 1 333 ? -25.478 52.378 17.805 1.00 48.15 309 ALA A CA 1
ATOM 2810 C C . ALA A 1 333 ? -24.490 51.791 16.820 1.00 48.45 309 ALA A C 1
ATOM 2811 O O . ALA A 1 333 ? -23.388 51.391 17.215 1.00 47.06 309 ALA A O 1
ATOM 2813 N N . PRO A 1 334 ? -24.867 51.729 15.530 1.00 47.89 310 PRO A N 1
ATOM 2814 C CA . PRO A 1 334 ? -23.930 51.198 14.539 1.00 48.15 310 PRO A CA 1
ATOM 2815 C C . PRO A 1 334 ? -22.665 52.055 14.447 1.00 47.44 310 PRO A C 1
ATOM 2816 O O . PRO A 1 334 ? -22.712 53.261 14.696 1.00 48.35 310 PRO A O 1
ATOM 2820 N N . ILE A 1 335 ? -21.539 51.437 14.116 1.00 47.00 311 ILE A N 1
ATOM 2821 C CA . ILE A 1 335 ? -20.315 52.210 13.945 1.00 46.72 311 ILE A CA 1
ATOM 2822 C C . ILE A 1 335 ? -20.301 52.781 12.538 1.00 47.77 311 ILE A C 1
ATOM 2823 O O . ILE A 1 335 ? -20.358 52.044 11.558 1.00 48.81 311 ILE A O 1
ATOM 2828 N N . GLU A 1 336 ? -20.268 54.104 12.456 1.00 49.17 312 GLU A N 1
ATOM 2829 C CA . GLU A 1 336 ? -20.374 54.803 11.186 1.00 51.75 312 GLU A CA 1
ATOM 2830 C C . GLU A 1 336 ? -19.007 55.006 10.555 1.00 52.09 312 GLU A C 1
ATOM 2831 O O . GLU A 1 336 ? -18.108 55.547 11.195 1.00 51.69 312 GLU A O 1
ATOM 2837 N N . GLU A 1 337 ? -18.865 54.576 9.302 1.00 53.16 313 GLU A N 1
ATOM 2838 C CA . GLU A 1 337 ? -17.638 54.771 8.535 1.00 54.94 313 GLU A CA 1
ATOM 2839 C C . GLU A 1 337 ? -17.585 56.184 7.976 1.00 57.07 313 GLU A C 1
ATOM 2840 O O . GLU A 1 337 ? -18.473 56.593 7.224 1.00 57.65 313 GLU A O 1
ATOM 2846 N N . LYS A 1 338 ? -16.550 56.932 8.357 1.00 58.88 314 LYS A N 1
ATOM 2847 C CA . LYS A 1 338 ? -16.390 58.313 7.904 1.00 60.53 314 LYS A CA 1
ATOM 2848 C C . LYS A 1 338 ? -15.250 58.449 6.890 1.00 61.45 314 LYS A C 1
ATOM 2849 O O . LYS A 1 338 ? -14.570 57.474 6.541 1.00 61.94 314 LYS A O 1
#

Nearest PDB structures (foldseek):
  1zsw-assembly1_A  TM=1.003E+00  e=9.471E-74  Bacillus cereus ATCC 14579
  3oaj-assembly1_A  TM=9.419E-01  e=5.530E-35  Bacillus subtilis subsp. subtilis str. 168
  4huz-assembly1_A-2  TM=8.682E-01  e=1.134E-27  Sphingobium chlorophenolicum
  2rk0-assembly1_B  TM=8.144E-01  e=2.999E-07  Parafrankia sp. EAN1pec
  2rk0-assembly1_A  TM=7.841E-01  e=4.029E-07  Parafrankia sp. EAN1pec

Solvent-accessible surface area: 15039 Å² total; per-residue (Å²): 175,113,156,55,91,105,148,115,194,140,112,21,137,30,127,74,107,2,108,0,1,2,4,0,1,0,16,1,63,50,3,42,88,5,1,36,23,1,44,32,5,1,3,12,9,30,0,2,22,5,0,26,36,106,53,36,65,34,17,22,0,9,0,1,11,47,28,2,10,15,2,6,5,0,0,1,27,28,57,79,168,28,46,144,19,108,116,12,0,32,10,6,5,29,0,0,2,0,0,28,40,96,81,0,0,106,52,0,35,96,33,0,83,142,79,136,12,138,52,32,120,69,55,92,23,19,124,40,46,0,0,58,3,29,12,109,25,26,2,48,0,0,0,0,6,9,128,38,116,90,15,169,66,8,85,68,27,110,133,24,119,5,61,61,140,14,11,12,18,2,0,0,1,0,2,0,7,0,83,114,13,66,91,0,0,39,6,3,30,106,8,8,12,4,21,77,68,53,109,83,117,118,61,0,8,0,15,11,40,164,64,61,12,19,1,3,0,2,0,69,93,89,89,36,105,59,17,132,97,4,65,8,6,15,84,8,0,0,3,9,3,150,60,67,68,18,0,52,34,0,27,85,30,0,119,122,91,50,37,164,27,60,23,70,59,89,36,57,6,13,71,0,0,34,4,125,7,64,11,31,4,19,5,1,0,0,4,38,32,82,18,5,58,73,57,33,78,47,104,105,7,2,104,151,23,21,8,3,84,124,3,85,146,78,58,84,124,6,84,88,99,26,72,105,26,114,104,155

Secondary structure (DSSP, 8-state):
---SSTT---SS--SS---SEEEEEEEES-HHHHHIIIIIIT--EEEEEEEETTEEEEEEEEEESTT--TTSEEEEEE-TT--B-B--BSEEEEEEEEES-HHHHHHHHHHHHHTT-EE--SEEETTEEEEEEE-TT--EEEEEE-TT---TT----TT-SS-GGGS--EEEEEEEEES-HHHHHHIIIIIT-PEEEEE-SSEEEEESSTT-STT-EEEEE--SSBPB--BT-EEEEEEEESSHHHHHHHHHHHHHTT------EE-SSEEEEEEE-TT--EEEEEEEEE-TTTTS-GGGTTSSB---GGGGGGHHHHHHT-PPPPP-

InterPro domains:
  IPR004360 Glyoxalase/fosfomycin resistance/dioxygenase domain [PF00903] (8-127)
  IPR004360 Glyoxalase/fosfomycin resistance/dioxygenase domain [PF00903] (157-271)
  IPR029068 Glyoxalase/Bleomycin resistance protein/Dihydroxybiphenyl dioxygenase [G3DSA:3.10.180.10] (5-311)
  IPR029068 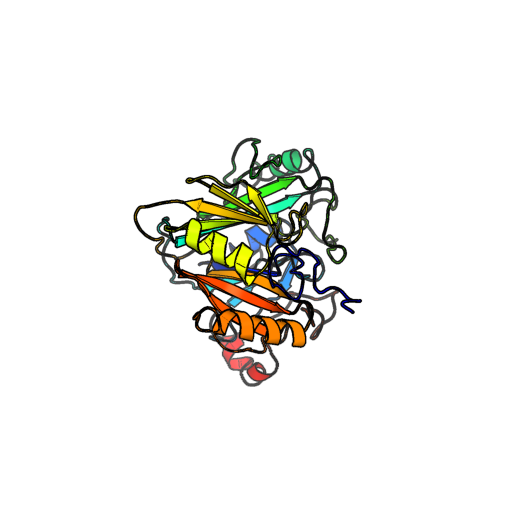Glyoxalase/Bleomycin resistance protein/Dihydroxybiphenyl dioxygenase [G3DSA:3.10.180.10] (66-215)
  IPR029068 Glyoxalase/Bleomycin resistance protein/Dihydroxybiphenyl dioxygenase [SSF54593] (2-299)
  IPR037523 Vicinal oxygen chelate (VOC), core domain [PS51819] (6-132)
  IPR037523 Vicinal oxygen chelate (VOC), core domain [PS51819] (156-274)
  IPR052537 Extradiol ring-cleavage dioxygenase [PTHR36110] (3-312)